Protein AF-A0A9P8D1N0-F1 (afdb_monomer)

InterPro domains:
  IPR008409 Pre-mRNA-splicing factor SPF27 [PF05700] (11-203)
  IPR008409 Pre-mRNA-splicing factor SPF27 [PTHR13296] (22-204)

Structure (mmCIF, N/CA/C/O backbone):
data_AF-A0A9P8D1N0-F1
#
_entry.id   AF-A0A9P8D1N0-F1
#
loop_
_atom_site.group_PDB
_atom_site.id
_atom_site.type_symbol
_atom_site.label_atom_id
_atom_site.label_alt_id
_atom_site.label_comp_id
_atom_site.label_asym_id
_atom_site.label_entity_id
_atom_site.label_seq_id
_atom_site.pdbx_PDB_ins_code
_atom_site.Cartn_x
_atom_site.Cartn_y
_atom_site.Cartn_z
_atom_site.occupancy
_atom_site.B_iso_or_equiv
_atom_site.auth_seq_id
_atom_site.auth_comp_id
_atom_site.auth_asym_id
_atom_site.auth_atom_id
_atom_site.pdbx_PDB_model_num
ATOM 1 N N . MET A 1 1 ? 2.909 -18.808 35.682 1.00 57.09 1 MET A N 1
ATOM 2 C CA . MET A 1 1 ? 2.152 -18.418 34.469 1.00 57.09 1 MET A CA 1
ATOM 3 C C . MET A 1 1 ? 3.067 -18.558 33.258 1.00 57.09 1 MET A C 1
ATOM 5 O O . MET A 1 1 ? 4.149 -17.981 33.276 1.00 57.09 1 MET A O 1
ATOM 9 N N . LYS A 1 2 ? 2.704 -19.363 32.247 1.00 70.94 2 LYS A N 1
ATOM 10 C CA . LYS A 1 2 ? 3.459 -19.424 30.980 1.00 70.94 2 LYS A CA 1
ATOM 11 C C . LYS A 1 2 ? 3.387 -18.041 30.327 1.00 70.94 2 LYS A C 1
ATOM 13 O O . LYS A 1 2 ? 2.287 -17.549 30.090 1.00 70.94 2 LYS A O 1
ATOM 18 N N . ARG A 1 3 ? 4.537 -17.402 30.087 1.00 75.50 3 ARG A N 1
ATOM 19 C CA . ARG A 1 3 ? 4.591 -16.158 29.305 1.00 75.50 3 ARG A CA 1
ATOM 20 C C . ARG A 1 3 ? 4.032 -16.457 27.917 1.00 75.50 3 ARG A C 1
ATOM 22 O O . ARG A 1 3 ? 4.344 -17.512 27.363 1.00 75.50 3 ARG A O 1
ATOM 29 N N . MET A 1 4 ? 3.193 -15.567 27.390 1.00 77.94 4 MET A N 1
ATOM 30 C CA . MET A 1 4 ? 2.676 -15.731 26.035 1.00 77.94 4 MET A CA 1
ATOM 31 C C . MET A 1 4 ? 3.845 -15.850 25.048 1.00 77.94 4 MET A C 1
ATOM 33 O O . MET A 1 4 ? 4.867 -15.178 25.237 1.00 77.94 4 MET A O 1
ATOM 37 N N . PRO A 1 5 ? 3.735 -16.728 24.036 1.00 78.50 5 PRO A N 1
ATOM 38 C CA . PRO A 1 5 ? 4.748 -16.826 22.999 1.00 78.50 5 PRO A CA 1
ATOM 39 C C . PRO A 1 5 ? 4.922 -15.456 22.338 1.00 78.50 5 PRO A C 1
ATOM 41 O O . PRO A 1 5 ? 3.950 -14.720 22.156 1.00 78.50 5 PRO A O 1
ATOM 44 N N . LYS A 1 6 ? 6.171 -15.100 22.018 1.00 78.62 6 LYS A N 1
ATOM 45 C CA . LYS A 1 6 ? 6.460 -13.849 21.310 1.00 78.62 6 LYS A CA 1
ATOM 46 C C . LYS A 1 6 ? 5.644 -13.799 20.006 1.00 78.62 6 LYS A C 1
ATOM 48 O O . LYS A 1 6 ? 5.494 -14.845 19.366 1.00 78.62 6 LYS A O 1
ATOM 53 N N . PRO A 1 7 ? 5.119 -12.622 19.622 1.00 77.00 7 PRO A N 1
ATOM 54 C CA . PRO A 1 7 ? 4.438 -12.464 18.344 1.00 77.00 7 PRO A CA 1
ATOM 55 C C . PRO A 1 7 ? 5.379 -12.895 17.213 1.00 77.00 7 PRO A C 1
ATOM 57 O O . PRO A 1 7 ? 6.569 -12.586 17.254 1.00 77.00 7 PRO A O 1
ATOM 60 N N . ARG A 1 8 ? 4.858 -13.663 16.247 1.00 75.50 8 ARG A N 1
ATOM 61 C CA . ARG A 1 8 ? 5.621 -14.061 15.055 1.00 75.50 8 ARG A CA 1
ATOM 62 C C . ARG A 1 8 ? 6.036 -12.811 14.291 1.00 75.50 8 ARG A C 1
ATOM 64 O O . ARG A 1 8 ? 5.202 -11.931 14.078 1.00 75.50 8 ARG A O 1
ATOM 71 N N . ASP A 1 9 ? 7.288 -12.774 13.852 1.00 78.12 9 ASP A N 1
ATOM 72 C CA . ASP A 1 9 ? 7.761 -11.713 12.975 1.00 78.12 9 ASP A CA 1
ATOM 73 C C . ASP A 1 9 ? 6.951 -11.728 11.665 1.00 78.12 9 ASP A C 1
ATOM 75 O O . ASP A 1 9 ? 6.750 -12.792 11.067 1.00 78.12 9 ASP A O 1
ATOM 79 N N . PRO A 1 1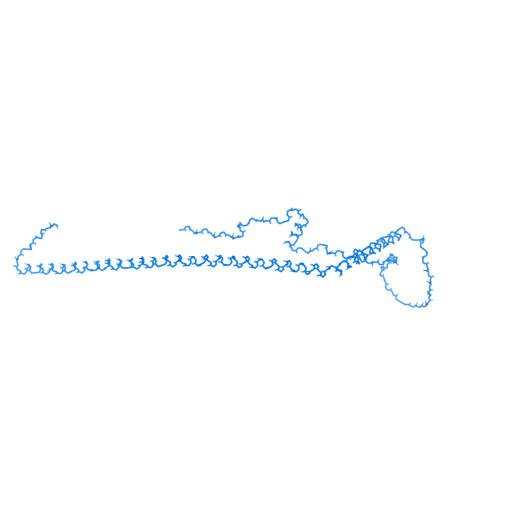0 ? 6.460 -10.568 11.194 1.00 74.19 10 PRO A N 1
ATOM 80 C CA . PRO A 1 10 ? 5.622 -10.490 9.998 1.00 74.19 10 PRO A CA 1
ATOM 81 C C . PRO A 1 10 ? 6.377 -10.893 8.724 1.00 74.19 10 PRO A C 1
ATOM 83 O O . PRO A 1 10 ? 5.752 -11.265 7.736 1.00 74.19 10 PRO A O 1
ATOM 86 N N . SER A 1 11 ? 7.713 -10.868 8.751 1.00 72.19 11 SER A N 1
ATOM 87 C CA . SER A 1 11 ? 8.578 -11.338 7.666 1.00 72.19 11 SER A CA 1
ATOM 88 C C . SER A 1 11 ? 8.532 -12.854 7.478 1.00 72.19 11 SER A C 1
ATOM 90 O O . SER A 1 11 ? 8.783 -13.331 6.383 1.00 72.19 11 SER A O 1
ATOM 92 N N . THR A 1 12 ? 8.166 -13.621 8.510 1.00 73.19 12 THR A N 1
ATOM 93 C CA . THR A 1 12 ? 8.077 -15.090 8.430 1.00 73.19 12 THR A CA 1
ATOM 94 C C . THR A 1 12 ? 6.761 -15.564 7.800 1.00 73.19 12 THR A C 1
ATOM 96 O O . THR A 1 12 ? 6.564 -16.759 7.596 1.00 73.19 12 THR A O 1
ATOM 99 N N . LEU A 1 13 ? 5.822 -14.646 7.540 1.00 74.31 13 LEU A N 1
ATOM 100 C CA . LEU A 1 13 ? 4.534 -14.956 6.911 1.00 74.31 13 LEU A CA 1
ATOM 101 C C . LEU A 1 13 ? 4.645 -15.090 5.392 1.00 74.31 13 LEU A C 1
ATOM 103 O O . LEU A 1 13 ? 3.787 -15.720 4.775 1.00 74.31 13 LEU A O 1
ATOM 107 N N . PHE A 1 14 ? 5.691 -14.515 4.802 1.00 75.69 14 PHE A N 1
ATOM 108 C CA . PHE A 1 14 ? 5.942 -14.590 3.374 1.00 75.69 14 PHE A CA 1
ATOM 109 C C . PHE A 1 14 ? 7.068 -15.597 3.132 1.00 75.69 14 PHE A C 1
ATOM 111 O O . PHE A 1 14 ? 8.121 -15.478 3.757 1.00 75.69 14 PHE A O 1
ATOM 118 N N . PRO A 1 15 ? 6.862 -16.613 2.279 1.00 77.06 15 PRO A N 1
ATOM 119 C CA . PRO A 1 15 ? 7.956 -17.480 1.870 1.00 77.06 15 PRO A C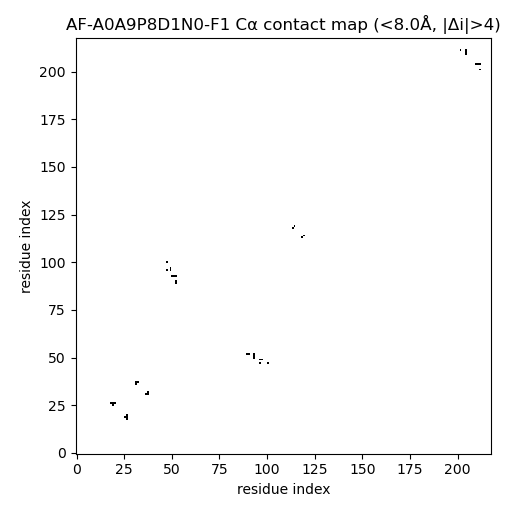A 1
ATOM 120 C C . PRO A 1 15 ? 9.010 -16.643 1.140 1.00 77.06 15 PRO A C 1
ATOM 122 O O . PRO A 1 15 ? 8.652 -15.741 0.381 1.00 77.06 15 PRO A O 1
ATOM 125 N N . ASP A 1 16 ? 10.292 -16.949 1.346 1.00 73.44 16 ASP A N 1
ATOM 126 C CA . ASP A 1 16 ? 11.370 -16.324 0.581 1.00 73.44 16 ASP A CA 1
ATOM 127 C C . ASP A 1 16 ? 11.156 -16.627 -0.907 1.00 73.44 16 ASP A C 1
ATOM 129 O O . ASP A 1 16 ? 11.256 -17.769 -1.363 1.00 73.44 16 ASP A O 1
ATOM 133 N N . ILE A 1 17 ? 10.790 -15.593 -1.665 1.00 77.56 17 ILE A N 1
ATOM 134 C CA . ILE A 1 17 ? 10.605 -15.702 -3.106 1.00 77.56 17 ILE A CA 1
ATOM 135 C C . ILE A 1 17 ? 11.990 -15.624 -3.737 1.00 77.56 17 ILE A C 1
ATOM 137 O O . ILE A 1 17 ? 12.635 -14.577 -3.754 1.00 77.56 17 ILE A O 1
ATOM 141 N N . GLU A 1 18 ? 12.435 -16.743 -4.289 1.00 77.56 18 GLU A N 1
ATOM 142 C CA . GLU A 1 18 ? 13.545 -16.786 -5.235 1.00 77.56 18 GLU A CA 1
ATOM 143 C C . GLU A 1 18 ? 13.150 -16.009 -6.501 1.00 77.56 18 GLU A C 1
ATOM 145 O O . GLU A 1 18 ? 12.431 -16.507 -7.371 1.00 77.56 18 GLU A O 1
ATOM 150 N N . LEU A 1 19 ? 13.578 -14.750 -6.569 1.00 81.25 19 LEU A N 1
ATOM 151 C CA . LEU A 1 19 ? 13.368 -13.874 -7.717 1.00 81.25 19 LEU A CA 1
ATOM 152 C C . LEU A 1 19 ? 14.175 -14.381 -8.930 1.00 81.25 19 LEU A C 1
ATOM 154 O O . LEU A 1 19 ? 15.301 -14.856 -8.788 1.00 81.25 19 LEU A O 1
ATOM 158 N N . PHE A 1 20 ? 13.604 -14.244 -10.132 1.00 83.31 20 PHE A N 1
ATOM 159 C CA . PHE A 1 20 ? 14.261 -14.512 -11.423 1.00 83.31 20 PHE A CA 1
ATOM 160 C C . PHE A 1 20 ? 14.737 -15.959 -11.662 1.00 83.31 20 PHE A C 1
ATOM 162 O O . PHE A 1 20 ? 15.772 -16.156 -12.288 1.00 83.31 20 PHE A O 1
ATOM 169 N N . LYS A 1 21 ? 13.975 -16.975 -11.218 1.00 79.94 21 LYS A N 1
ATOM 170 C CA . LYS A 1 21 ? 14.276 -18.410 -11.459 1.00 79.94 21 LYS A CA 1
ATOM 171 C C . LYS A 1 21 ? 14.631 -18.750 -12.904 1.00 79.94 21 LYS A C 1
ATOM 173 O O . LYS A 1 21 ? 15.496 -19.583 -13.136 1.00 79.94 21 LYS A O 1
ATOM 178 N N . ASP A 1 22 ? 13.974 -18.089 -13.847 1.00 86.81 22 ASP A N 1
ATOM 179 C CA . ASP A 1 22 ? 14.104 -18.394 -15.270 1.00 86.81 22 ASP A CA 1
ATOM 180 C C . ASP A 1 22 ? 15.365 -17.787 -15.909 1.00 86.81 22 ASP A C 1
ATOM 182 O O . ASP A 1 22 ? 15.684 -18.111 -17.050 1.00 86.81 22 ASP A O 1
ATOM 186 N N . ASN A 1 23 ? 16.077 -16.885 -15.217 1.00 88.69 23 ASN A N 1
ATOM 187 C CA . ASN A 1 23 ? 17.224 -16.177 -15.783 1.00 88.69 23 ASN A CA 1
ATOM 188 C C . ASN A 1 23 ? 18.434 -16.187 -14.841 1.00 88.69 23 ASN A C 1
ATOM 190 O O . ASN A 1 23 ? 18.572 -15.347 -13.948 1.00 88.69 23 ASN A O 1
ATOM 194 N N . GLU A 1 24 ? 19.349 -17.114 -15.118 1.00 88.25 24 GLU A N 1
ATOM 195 C CA . GLU A 1 24 ? 20.584 -17.324 -14.360 1.00 88.25 24 GLU A CA 1
ATOM 196 C C . GLU A 1 24 ? 21.479 -16.075 -14.313 1.00 88.25 24 GLU A C 1
ATOM 198 O O . GLU A 1 24 ? 22.089 -15.792 -13.283 1.00 88.25 24 GLU A O 1
ATOM 203 N N . LEU A 1 25 ? 21.523 -15.274 -15.386 1.00 87.12 25 LEU A N 1
ATOM 204 C CA . LEU A 1 25 ? 22.348 -14.060 -15.436 1.00 87.12 25 LEU A CA 1
ATOM 205 C C . LEU A 1 25 ? 21.836 -12.997 -14.460 1.00 87.12 25 LEU A C 1
ATOM 207 O O . LEU A 1 25 ? 22.615 -12.375 -13.739 1.00 87.12 25 LEU A O 1
ATOM 211 N N . ILE A 1 26 ? 20.515 -12.812 -14.394 1.00 87.69 26 ILE A N 1
ATOM 212 C CA . ILE A 1 26 ? 19.901 -11.839 -13.481 1.00 87.69 26 ILE A CA 1
ATOM 213 C C . ILE A 1 26 ? 20.051 -12.301 -12.030 1.00 87.69 26 ILE A C 1
ATOM 215 O O . ILE A 1 26 ? 20.267 -11.471 -11.150 1.00 87.69 26 ILE A O 1
ATOM 219 N N . GLN A 1 27 ? 19.992 -13.608 -11.764 1.00 88.69 27 GLN A N 1
ATOM 220 C CA . GLN A 1 27 ? 20.267 -14.145 -10.430 1.00 88.69 27 GLN A CA 1
ATOM 221 C C . GLN A 1 27 ? 21.709 -13.897 -9.995 1.00 88.69 27 GLN A C 1
ATOM 223 O O . GLN A 1 27 ? 21.938 -13.449 -8.873 1.00 88.69 27 GLN A O 1
ATOM 228 N N . GLN A 1 28 ? 22.677 -14.127 -10.881 1.00 87.62 28 GLN A N 1
ATOM 229 C CA . GLN A 1 28 ? 24.088 -13.856 -10.604 1.00 87.62 28 GLN A CA 1
ATOM 230 C C . GLN A 1 28 ? 24.334 -12.367 -10.337 1.00 87.62 28 GLN A C 1
ATOM 232 O O . GLN A 1 28 ? 25.034 -12.018 -9.385 1.00 87.62 28 GLN A O 1
ATOM 237 N N . GLU A 1 29 ? 23.699 -11.482 -11.106 1.00 85.81 29 GLU A N 1
ATOM 238 C CA . GLU A 1 29 ? 23.747 -10.036 -10.885 1.00 85.81 29 GLU A CA 1
ATOM 239 C C . GLU A 1 29 ? 23.072 -9.625 -9.572 1.00 85.81 29 GLU A C 1
ATOM 241 O O . GLU A 1 29 ? 23.626 -8.837 -8.804 1.00 85.81 29 GLU A O 1
ATOM 246 N N . LEU A 1 30 ? 21.914 -10.205 -9.253 1.00 87.19 30 LEU A N 1
ATOM 247 C CA . LEU A 1 30 ? 21.223 -9.978 -7.987 1.00 87.19 30 LEU A CA 1
ATOM 248 C C . LEU A 1 30 ? 22.083 -10.439 -6.807 1.00 87.19 30 LEU A C 1
ATOM 250 O O . LEU A 1 30 ? 22.186 -9.738 -5.803 1.00 87.19 30 LEU A O 1
ATOM 254 N N . GLU A 1 31 ? 22.752 -11.583 -6.925 1.00 87.94 31 GLU A N 1
ATOM 255 C CA . GLU A 1 31 ? 23.701 -12.061 -5.929 1.00 87.94 31 GLU A CA 1
ATOM 256 C C . GLU A 1 31 ? 24.937 -11.168 -5.809 1.00 87.94 31 GLU A C 1
ATOM 258 O O . GLU A 1 31 ? 25.404 -10.926 -4.692 1.00 87.94 31 GLU A O 1
ATOM 263 N N . ARG A 1 32 ? 25.476 -10.677 -6.930 1.00 88.88 32 ARG A N 1
ATOM 264 C CA . ARG A 1 32 ? 26.605 -9.737 -6.971 1.00 88.88 32 ARG A CA 1
ATOM 265 C C . ARG A 1 32 ? 26.247 -8.442 -6.248 1.00 88.88 32 ARG A C 1
ATOM 267 O O . ARG A 1 32 ? 27.008 -8.002 -5.383 1.00 88.88 32 ARG A O 1
ATOM 274 N N . VAL A 1 33 ? 25.074 -7.882 -6.548 1.00 88.31 33 VAL A N 1
ATOM 275 C CA . VAL A 1 33 ? 24.522 -6.681 -5.904 1.00 88.31 33 VAL A CA 1
ATOM 276 C C . VAL A 1 33 ? 24.245 -6.939 -4.424 1.00 88.31 33 VAL A C 1
ATOM 278 O O . VAL A 1 33 ? 24.645 -6.133 -3.588 1.00 88.31 33 VAL A O 1
ATOM 281 N N . ARG A 1 34 ? 23.661 -8.093 -4.069 1.00 86.88 34 ARG A N 1
ATOM 282 C CA . ARG A 1 34 ? 23.444 -8.507 -2.669 1.00 86.88 34 ARG A CA 1
ATOM 283 C C . ARG A 1 34 ? 24.757 -8.600 -1.888 1.00 86.88 34 ARG A C 1
ATOM 285 O O . ARG A 1 34 ? 24.786 -8.287 -0.703 1.00 86.88 34 ARG A O 1
ATOM 292 N N . LYS A 1 35 ? 25.842 -9.026 -2.543 1.00 89.44 35 LYS A N 1
ATOM 293 C CA . LYS A 1 35 ? 27.206 -9.091 -1.988 1.00 89.44 35 LYS A CA 1
ATOM 294 C C . LYS A 1 35 ? 27.949 -7.744 -2.057 1.00 89.44 35 LYS A C 1
ATOM 296 O O . LYS A 1 35 ? 29.086 -7.673 -1.601 1.00 89.44 35 LYS A O 1
ATOM 301 N N . GLY A 1 36 ? 27.343 -6.695 -2.622 1.00 86.19 36 GLY A N 1
ATOM 302 C CA . GLY A 1 36 ? 27.920 -5.351 -2.718 1.00 86.19 36 GLY A CA 1
ATOM 303 C C . GLY A 1 36 ? 29.140 -5.235 -3.639 1.00 86.19 36 GLY A C 1
ATOM 304 O O . GLY A 1 36 ? 29.903 -4.280 -3.514 1.00 86.19 36 GLY A O 1
ATOM 305 N N . LYS A 1 37 ? 29.364 -6.194 -4.546 1.00 84.94 37 LYS A N 1
ATOM 306 C CA . LYS A 1 37 ? 30.504 -6.140 -5.472 1.00 84.94 37 LYS A CA 1
ATOM 307 C C . LYS A 1 37 ? 30.221 -5.137 -6.601 1.00 84.94 37 LYS A C 1
ATOM 309 O O . LYS A 1 37 ? 29.109 -5.164 -7.129 1.00 84.94 37 LYS A O 1
ATOM 314 N N . PRO A 1 38 ? 31.179 -4.290 -7.020 1.00 81.94 38 PRO A N 1
ATOM 315 C CA . PRO A 1 38 ? 31.031 -3.469 -8.227 1.00 81.94 38 PRO A CA 1
ATOM 316 C C . PRO A 1 38 ? 30.894 -4.351 -9.483 1.00 81.94 38 PRO A C 1
ATOM 318 O O . PRO A 1 38 ? 31.206 -5.541 -9.437 1.00 81.94 38 PRO A O 1
ATOM 321 N N . MET A 1 39 ? 30.379 -3.802 -10.590 1.00 77.69 39 MET A N 1
ATOM 322 C CA . MET A 1 39 ? 30.320 -4.538 -11.865 1.00 77.69 39 MET A CA 1
ATOM 323 C C . MET A 1 39 ? 31.745 -4.846 -12.340 1.00 77.69 39 MET A C 1
ATOM 325 O O . MET A 1 39 ? 32.571 -3.938 -12.390 1.00 77.69 39 MET A O 1
ATOM 329 N N . GLU A 1 40 ? 32.036 -6.107 -12.668 1.00 69.69 40 GLU A N 1
ATOM 330 C CA . GLU A 1 40 ? 33.383 -6.542 -13.087 1.00 69.69 40 GLU A CA 1
ATOM 331 C C . GLU A 1 40 ? 33.763 -5.991 -14.468 1.00 69.69 40 GLU A C 1
ATOM 333 O O . GLU A 1 40 ? 34.925 -5.681 -14.727 1.00 69.69 40 GLU A O 1
ATOM 338 N N . HIS A 1 41 ? 32.764 -5.786 -15.326 1.00 71.00 41 HIS A N 1
ATOM 339 C CA . HIS A 1 41 ? 32.914 -5.137 -16.618 1.00 71.00 41 HIS A CA 1
ATOM 340 C C . HIS A 1 41 ? 31.969 -3.938 -16.657 1.00 71.00 41 HIS A C 1
ATOM 342 O O . HIS A 1 41 ? 30.748 -4.092 -16.722 1.00 71.00 41 HIS A O 1
ATOM 348 N N . ALA A 1 42 ? 32.520 -2.725 -16.586 1.00 67.88 42 ALA A N 1
ATOM 349 C CA . ALA A 1 42 ? 31.775 -1.555 -17.033 1.00 67.88 42 ALA A CA 1
ATOM 350 C C . ALA A 1 42 ? 31.375 -1.765 -18.504 1.00 67.88 42 ALA A C 1
ATOM 352 O O . ALA A 1 42 ? 32.054 -2.500 -19.223 1.00 67.88 42 ALA A O 1
ATOM 353 N N . LEU A 1 43 ? 30.275 -1.145 -18.941 1.00 68.12 43 LEU A N 1
ATOM 354 C CA . LEU A 1 43 ? 29.864 -1.175 -20.346 1.00 68.12 43 LEU A CA 1
ATOM 355 C C . LEU A 1 43 ? 31.072 -0.832 -21.223 1.00 68.12 43 LEU A C 1
ATOM 357 O O . LEU A 1 43 ? 31.650 0.248 -21.095 1.00 68.12 43 LEU A O 1
ATOM 361 N N . ASP A 1 44 ? 31.473 -1.787 -22.057 1.00 64.88 44 ASP A N 1
ATOM 362 C CA . ASP A 1 44 ? 32.650 -1.664 -22.899 1.00 64.88 44 ASP A CA 1
ATOM 363 C C . ASP A 1 44 ? 32.365 -0.671 -24.031 1.00 64.88 44 ASP A C 1
ATOM 365 O O . ASP A 1 44 ? 31.800 -1.009 -25.072 1.00 64.88 44 ASP A O 1
ATOM 369 N N . MET A 1 45 ? 32.733 0.586 -23.793 1.00 65.94 45 MET A N 1
ATOM 370 C CA . MET A 1 45 ? 32.651 1.658 -24.783 1.00 65.94 45 MET A CA 1
ATOM 371 C C . MET A 1 45 ? 33.849 1.648 -25.745 1.00 65.94 45 MET A C 1
ATOM 373 O O . MET A 1 45 ? 33.853 2.416 -26.707 1.00 65.94 45 MET A O 1
ATOM 377 N N . THR A 1 46 ? 34.849 0.787 -25.510 1.00 65.19 46 THR A N 1
ATOM 378 C CA . THR A 1 46 ? 36.087 0.740 -26.304 1.00 65.19 46 THR A CA 1
ATOM 379 C C . THR A 1 46 ? 35.892 0.024 -27.635 1.00 65.19 46 THR A C 1
ATOM 381 O O . THR A 1 46 ? 36.556 0.362 -28.610 1.00 65.19 46 THR A O 1
ATOM 384 N N . ARG A 1 47 ? 34.885 -0.859 -27.733 1.00 62.69 47 ARG A N 1
ATOM 385 C CA . ARG A 1 47 ? 34.491 -1.530 -28.986 1.00 62.69 47 ARG A CA 1
ATOM 386 C C . ARG A 1 47 ? 34.165 -0.563 -30.132 1.00 62.69 47 ARG A C 1
ATOM 388 O O . ARG A 1 47 ? 34.276 -0.950 -31.285 1.00 62.69 47 ARG A O 1
ATOM 395 N N . TYR A 1 48 ? 33.762 0.669 -29.817 1.00 61.81 48 TYR A N 1
ATOM 396 C CA . TYR A 1 48 ? 33.394 1.696 -30.799 1.00 61.81 48 TYR A CA 1
ATOM 397 C C . TYR A 1 48 ? 34.360 2.889 -30.817 1.00 61.81 48 TYR A C 1
ATOM 399 O O . TYR A 1 48 ? 34.041 3.932 -31.396 1.00 61.81 48 TYR A O 1
ATOM 407 N N . GLN A 1 49 ? 35.510 2.795 -30.142 1.00 66.38 49 GLN A N 1
ATOM 408 C CA . GLN A 1 49 ? 36.550 3.815 -30.221 1.00 66.38 49 GLN A CA 1
ATOM 409 C C . GLN A 1 49 ? 37.466 3.529 -31.414 1.00 66.38 49 GLN A C 1
ATOM 411 O O . GLN A 1 49 ? 37.974 2.425 -31.596 1.00 66.38 49 GLN A O 1
ATOM 416 N N . LEU A 1 50 ? 37.656 4.550 -32.252 1.00 64.31 50 LEU A N 1
ATOM 417 C CA . LEU A 1 50 ? 38.625 4.521 -33.342 1.00 64.31 50 LEU A CA 1
A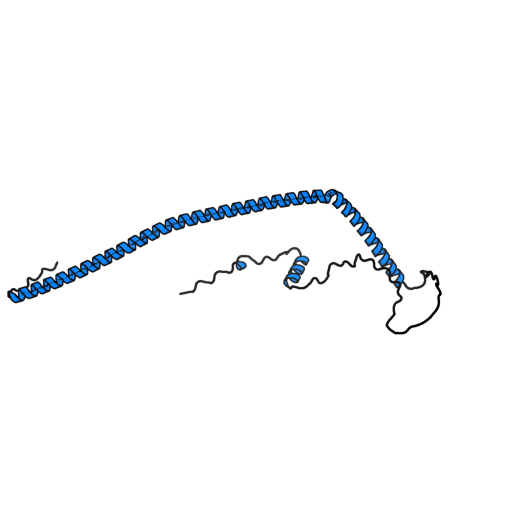TOM 418 C C . LEU A 1 50 ? 40.021 4.721 -32.739 1.00 64.31 50 LEU A C 1
ATOM 420 O O . LEU A 1 50 ? 40.437 5.856 -32.502 1.00 64.31 50 LEU A O 1
ATOM 424 N N . GLU A 1 51 ? 40.746 3.636 -32.482 1.00 63.75 51 GLU A N 1
ATOM 425 C CA . GLU A 1 51 ? 42.196 3.732 -32.331 1.00 63.75 51 GLU A CA 1
ATOM 426 C C . GLU A 1 51 ? 42.813 3.829 -33.735 1.00 63.75 51 GLU A C 1
ATOM 428 O O . GLU A 1 51 ? 42.568 2.954 -34.572 1.00 63.75 51 GLU A O 1
ATOM 433 N N . PRO A 1 52 ? 43.566 4.898 -34.054 1.00 62.91 52 PRO A N 1
ATOM 434 C CA . PRO A 1 52 ? 44.292 4.950 -35.314 1.00 62.91 52 PRO A CA 1
ATOM 435 C C . PRO A 1 52 ? 45.318 3.805 -35.347 1.00 62.91 52 PRO A C 1
ATOM 437 O O . PRO A 1 52 ? 45.862 3.452 -34.297 1.00 62.91 52 PRO A O 1
ATOM 440 N N . PRO A 1 53 ? 45.620 3.223 -36.523 1.00 56.84 53 PRO A N 1
ATOM 441 C CA . PRO A 1 53 ? 46.670 2.221 -36.636 1.00 56.84 53 PRO A CA 1
ATOM 442 C C . PRO A 1 53 ? 47.982 2.851 -36.164 1.00 56.84 53 PRO A C 1
ATOM 444 O O . PRO A 1 53 ? 48.537 3.726 -36.828 1.00 56.84 53 PRO A O 1
ATOM 447 N N . THR A 1 54 ? 48.454 2.456 -34.979 1.00 54.69 54 THR A N 1
ATOM 448 C CA . THR A 1 54 ? 49.733 2.927 -34.453 1.00 54.69 54 THR A CA 1
ATOM 449 C C . THR A 1 54 ? 50.825 2.380 -35.368 1.00 54.69 54 THR A C 1
ATOM 451 O O . THR A 1 54 ? 51.140 1.193 -35.370 1.00 54.69 54 THR A O 1
ATOM 454 N N . SER A 1 55 ? 51.388 3.244 -36.205 1.00 51.28 55 SER A N 1
ATOM 455 C CA . SER A 1 55 ? 52.650 3.002 -36.895 1.00 51.28 55 SER A CA 1
ATOM 456 C C . SER A 1 55 ? 53.788 3.431 -35.970 1.00 51.28 55 SER A C 1
ATOM 458 O O . SER A 1 55 ? 54.523 4.368 -36.277 1.00 51.28 55 SER A O 1
ATOM 460 N N . GLN A 1 56 ? 53.890 2.826 -34.786 1.00 40.34 56 GLN A N 1
ATOM 461 C CA . GLN A 1 56 ? 55.096 2.957 -33.975 1.00 40.34 56 GLN A CA 1
ATOM 462 C C . GLN A 1 56 ? 55.819 1.614 -33.951 1.00 40.34 56 GLN A C 1
ATOM 464 O O . GLN A 1 56 ? 55.215 0.618 -33.544 1.00 40.34 56 GLN A O 1
ATOM 469 N N . PRO A 1 57 ? 57.089 1.568 -34.394 1.00 39.84 57 PRO A N 1
ATOM 470 C CA . PRO A 1 57 ? 57.898 0.377 -34.244 1.00 39.84 57 PRO A CA 1
ATOM 471 C C . PRO A 1 57 ? 58.078 0.117 -32.750 1.00 39.84 57 PRO A C 1
ATOM 473 O O . PRO A 1 57 ? 58.360 1.022 -31.961 1.00 39.84 57 PRO A O 1
ATOM 476 N N . SER A 1 58 ? 57.873 -1.133 -32.361 1.00 37.44 58 SER A N 1
ATOM 477 C CA . SER A 1 58 ? 58.114 -1.626 -31.015 1.00 37.44 58 SER A CA 1
ATOM 478 C C . SER A 1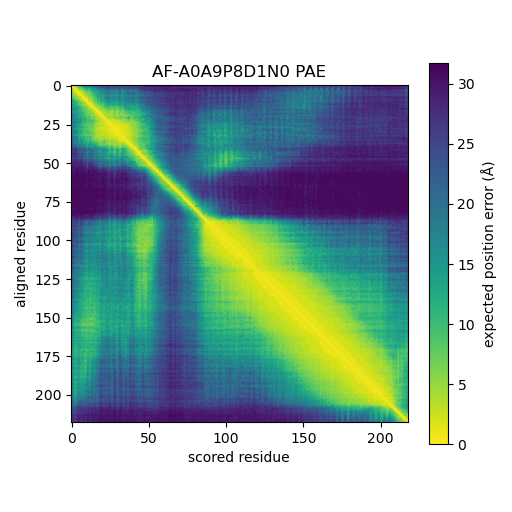 58 ? 59.494 -1.194 -30.504 1.00 37.44 58 SER A C 1
ATOM 480 O O . SER A 1 58 ? 60.514 -1.576 -31.069 1.00 37.44 58 SER A O 1
ATOM 482 N N . GLY A 1 59 ? 59.511 -0.457 -29.391 1.00 39.44 59 GLY A N 1
ATOM 483 C CA . GLY A 1 59 ? 60.689 -0.295 -28.537 1.00 39.44 59 GLY A CA 1
ATOM 484 C C . GLY A 1 59 ? 61.251 1.122 -28.450 1.00 39.44 59 GLY A C 1
ATOM 485 O O . GLY A 1 59 ? 62.239 1.443 -29.097 1.00 39.44 59 GLY A O 1
ATOM 486 N N . ALA A 1 60 ? 60.708 1.934 -27.542 1.00 30.69 60 ALA A N 1
ATOM 487 C CA . ALA A 1 60 ? 61.428 3.075 -26.977 1.00 30.69 60 ALA A CA 1
ATOM 488 C C . ALA A 1 60 ? 61.280 3.074 -25.448 1.00 30.69 60 ALA A C 1
ATOM 490 O O . ALA A 1 60 ? 60.580 3.885 -24.846 1.00 30.69 60 ALA A O 1
ATOM 491 N N . THR A 1 61 ? 61.938 2.109 -24.808 1.00 31.73 61 THR A N 1
ATOM 492 C CA . THR A 1 61 ? 62.370 2.229 -23.413 1.00 31.73 61 THR A CA 1
ATOM 493 C C . THR A 1 61 ? 63.418 3.337 -23.305 1.00 31.73 61 THR A C 1
ATOM 495 O O . THR A 1 61 ? 64.475 3.240 -23.913 1.00 31.73 61 THR A O 1
ATOM 498 N N . THR A 1 62 ? 63.094 4.366 -22.520 1.00 35.78 62 THR A N 1
ATOM 499 C CA . THR A 1 62 ? 63.984 5.154 -21.644 1.00 35.78 62 THR A CA 1
ATOM 500 C C . THR A 1 62 ? 65.440 5.389 -22.089 1.00 35.78 62 THR A C 1
ATOM 502 O O . THR A 1 62 ? 66.268 4.500 -21.921 1.00 35.78 62 THR A O 1
ATOM 505 N N . SER A 1 63 ? 65.794 6.632 -22.437 1.00 32.09 63 SER A N 1
ATOM 506 C CA . S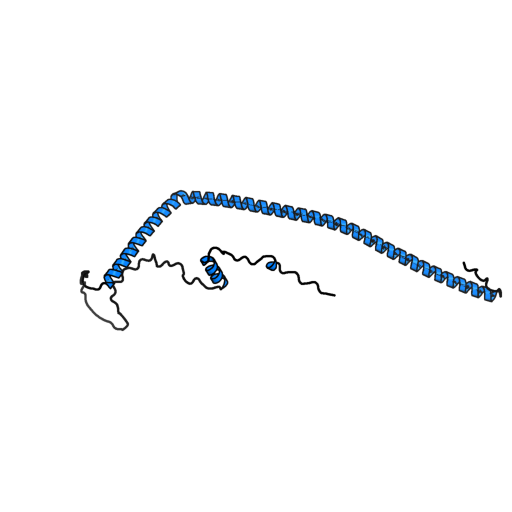ER A 1 63 ? 66.902 7.380 -21.801 1.00 32.09 63 SER A CA 1
ATOM 507 C C . SER A 1 63 ? 67.109 8.761 -22.439 1.00 32.09 63 SER A C 1
ATOM 509 O O . SER A 1 63 ? 67.008 8.921 -23.650 1.00 32.09 63 SER A O 1
ATOM 511 N N . SER A 1 64 ? 67.413 9.726 -21.572 1.00 37.75 64 SER A N 1
ATOM 512 C CA . SER A 1 64 ? 67.980 11.065 -21.794 1.00 37.75 64 SER A CA 1
ATOM 513 C C . SER A 1 64 ? 68.970 11.197 -22.959 1.00 37.75 64 SER A C 1
ATOM 515 O O . SER A 1 64 ? 69.904 10.405 -23.037 1.00 37.75 64 SER A O 1
ATOM 517 N N . ASP A 1 65 ? 68.829 12.222 -23.801 1.00 28.22 65 ASP A N 1
ATOM 518 C CA . ASP A 1 65 ? 69.580 13.499 -23.773 1.00 28.22 65 ASP A CA 1
ATOM 519 C C . ASP A 1 65 ? 69.357 14.253 -25.105 1.00 28.22 65 ASP A C 1
ATOM 521 O O . ASP A 1 65 ? 69.201 13.640 -26.158 1.00 28.22 65 ASP A O 1
ATOM 525 N N . ALA A 1 66 ? 69.319 15.586 -25.064 1.00 31.20 66 ALA A N 1
ATOM 526 C CA . ALA A 1 66 ? 69.343 16.474 -26.243 1.00 31.20 66 ALA A CA 1
ATOM 527 C C . ALA A 1 66 ? 70.796 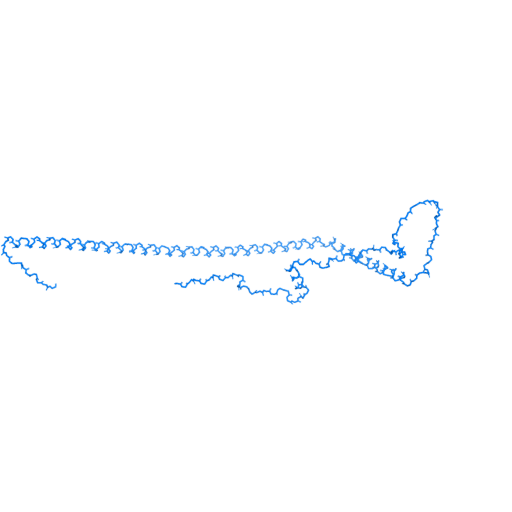16.990 -26.467 1.00 31.20 66 ALA A C 1
ATOM 529 O O . ALA A 1 66 ? 71.612 16.740 -25.578 1.00 31.20 66 ALA A O 1
ATOM 530 N N . PRO A 1 67 ? 71.166 17.771 -27.519 1.00 53.31 67 PRO A N 1
ATOM 531 C CA . PRO A 1 67 ? 70.352 18.407 -28.570 1.00 53.31 67 PRO A CA 1
ATOM 532 C C . PRO A 1 67 ? 71.005 18.452 -29.994 1.00 53.31 67 PRO A C 1
ATOM 534 O O . PRO A 1 67 ? 72.026 17.826 -30.257 1.00 53.31 67 PRO A O 1
ATOM 537 N N . ASP A 1 68 ? 70.395 19.283 -30.854 1.00 27.89 68 ASP A N 1
ATOM 538 C CA . ASP A 1 68 ? 70.897 19.985 -32.057 1.00 27.89 68 ASP A CA 1
ATOM 539 C C . ASP A 1 68 ? 70.657 19.412 -33.473 1.00 27.89 68 ASP A C 1
ATOM 541 O O . ASP A 1 68 ? 71.251 18.432 -33.904 1.00 27.89 68 ASP A O 1
ATOM 545 N N . GLY A 1 69 ? 69.896 20.197 -34.257 1.00 29.70 69 GLY A N 1
ATOM 546 C CA . GLY A 1 69 ? 70.370 20.693 -35.555 1.00 29.70 69 GLY A CA 1
ATOM 547 C C . GLY A 1 69 ? 69.849 20.050 -36.850 1.00 29.70 69 GLY A C 1
ATOM 548 O O . GLY A 1 69 ? 70.261 18.965 -37.227 1.00 29.70 69 GLY A O 1
ATOM 549 N N . ALA A 1 70 ? 69.134 20.879 -37.621 1.00 27.78 70 ALA A N 1
ATOM 550 C CA . ALA A 1 70 ? 69.047 20.907 -39.089 1.00 27.78 70 ALA A CA 1
ATOM 551 C C . ALA A 1 70 ? 68.025 20.013 -39.827 1.00 27.78 70 ALA A C 1
ATOM 553 O O . ALA A 1 70 ? 67.903 18.806 -39.654 1.00 27.78 70 ALA A O 1
ATOM 554 N N . SER A 1 71 ? 67.314 20.704 -40.717 1.00 35.31 71 SER A N 1
ATOM 555 C CA . SER A 1 71 ? 66.261 20.283 -41.631 1.00 35.31 71 SER A CA 1
ATOM 556 C C . SER A 1 71 ? 66.627 19.107 -42.539 1.00 35.31 71 SER A C 1
ATOM 558 O O . SER A 1 71 ? 67.638 19.154 -43.234 1.00 35.31 71 SER A O 1
ATOM 560 N N . ALA A 1 72 ? 65.713 18.144 -42.657 1.00 32.94 72 ALA A N 1
ATOM 561 C CA . ALA A 1 72 ? 65.515 17.350 -43.868 1.00 32.94 72 ALA A CA 1
ATOM 562 C C . ALA A 1 72 ? 64.110 16.734 -43.832 1.00 32.94 72 ALA A C 1
ATOM 564 O O . ALA A 1 72 ? 63.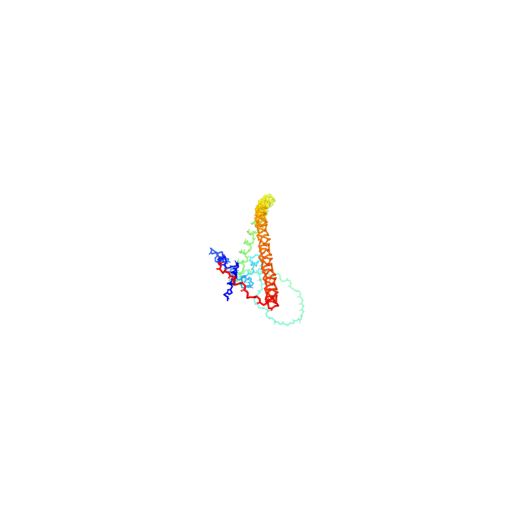888 15.646 -43.302 1.00 32.94 72 ALA A O 1
ATOM 565 N N . GLU A 1 73 ? 63.150 17.464 -44.392 1.00 43.59 73 GLU A N 1
ATOM 566 C CA . GLU A 1 73 ? 61.806 16.989 -44.703 1.00 43.59 73 GLU A CA 1
ATOM 567 C C . GLU A 1 73 ? 61.927 15.918 -45.802 1.00 43.59 73 GLU A C 1
ATOM 569 O O . GLU A 1 73 ? 61.849 16.193 -46.998 1.00 43.59 73 GLU A O 1
ATOM 574 N N . THR A 1 74 ? 62.226 14.683 -45.398 1.00 33.69 74 THR A N 1
ATOM 575 C CA . THR A 1 74 ? 62.246 13.546 -46.316 1.00 33.69 74 THR A CA 1
ATOM 576 C C . THR A 1 74 ? 60.834 12.994 -46.375 1.00 33.69 74 THR A C 1
ATOM 578 O O . THR A 1 74 ? 60.373 12.295 -45.475 1.00 33.69 74 THR A O 1
ATOM 581 N N . THR A 1 75 ? 60.149 13.334 -47.463 1.00 39.38 75 THR A N 1
ATOM 582 C CA . THR A 1 75 ? 58.996 12.587 -47.963 1.00 39.38 75 THR A CA 1
ATOM 583 C C . THR A 1 75 ? 59.461 11.155 -48.230 1.00 39.38 75 THR A C 1
ATOM 585 O O . THR A 1 75 ? 59.960 10.846 -49.307 1.00 39.38 75 THR A O 1
ATOM 588 N N . ILE A 1 76 ? 59.356 10.285 -47.228 1.00 37.53 76 ILE A N 1
ATOM 589 C CA . ILE A 1 76 ? 59.419 8.840 -47.415 1.00 37.53 76 ILE A CA 1
ATOM 590 C C . ILE A 1 76 ? 57.970 8.392 -47.388 1.00 37.53 76 ILE A C 1
ATOM 592 O O . ILE A 1 76 ? 57.372 8.248 -46.328 1.00 37.53 76 ILE A O 1
ATOM 596 N N . THR A 1 77 ? 57.386 8.216 -48.569 1.00 41.62 77 THR A N 1
ATOM 597 C CA . THR A 1 77 ? 56.276 7.284 -48.733 1.00 41.62 77 THR A CA 1
ATOM 598 C C . THR A 1 77 ? 56.788 5.918 -48.277 1.00 41.62 77 THR A C 1
ATOM 600 O O . THR A 1 77 ? 57.662 5.361 -48.949 1.00 41.62 77 THR A O 1
ATOM 603 N N . PRO A 1 78 ? 56.322 5.351 -47.149 1.00 43.81 78 PRO A N 1
ATOM 604 C CA . PRO A 1 78 ? 56.726 4.004 -46.808 1.00 43.81 78 PRO A CA 1
ATOM 605 C C . PRO A 1 78 ? 55.984 3.077 -47.773 1.00 43.81 78 PRO A C 1
ATOM 607 O O . PRO A 1 78 ? 54.762 2.937 -47.728 1.00 43.81 78 PRO A O 1
ATOM 610 N N . SER A 1 79 ? 56.733 2.514 -48.722 1.00 44.69 79 SER A N 1
ATOM 611 C CA . SER A 1 79 ? 56.263 1.455 -49.610 1.00 44.69 79 SER A CA 1
ATOM 612 C C . SER A 1 79 ? 55.791 0.278 -48.759 1.00 44.69 79 SER A C 1
ATOM 614 O O . SER A 1 79 ? 56.560 -0.298 -47.992 1.00 44.69 79 SER A O 1
ATOM 616 N N . ALA A 1 80 ? 54.513 -0.063 -48.905 1.00 46.28 80 ALA A N 1
ATOM 617 C CA . ALA A 1 80 ? 53.760 -1.031 -48.112 1.00 46.28 80 ALA A CA 1
ATOM 618 C C . ALA A 1 80 ? 54.128 -2.507 -48.381 1.00 46.28 80 ALA A C 1
ATOM 620 O O . ALA A 1 80 ? 53.244 -3.362 -48.469 1.00 46.28 80 ALA A O 1
ATOM 621 N N . SER A 1 81 ? 55.409 -2.826 -48.563 1.00 47.34 81 SER A N 1
ATOM 622 C CA . SER A 1 81 ? 55.821 -4.153 -49.031 1.00 47.34 81 SER A CA 1
ATOM 623 C C . SER A 1 81 ? 56.845 -4.889 -48.170 1.00 47.34 81 SER A C 1
ATOM 625 O O . SER A 1 81 ? 57.085 -6.052 -48.475 1.00 47.34 81 SER A O 1
ATOM 627 N N . GLU A 1 82 ? 57.408 -4.309 -47.102 1.00 48.78 82 GLU A N 1
ATOM 628 C CA . GLU A 1 82 ? 58.579 -4.941 -46.460 1.00 48.78 82 GLU A CA 1
ATOM 629 C C . GLU A 1 82 ? 58.614 -4.996 -44.921 1.00 48.78 82 GLU A C 1
ATOM 631 O O . GLU A 1 82 ? 59.682 -5.196 -44.359 1.00 48.78 82 GLU A O 1
ATOM 636 N N . GLU A 1 83 ? 57.466 -4.951 -44.224 1.00 48.41 83 GLU A N 1
ATOM 637 C CA . GLU A 1 83 ? 57.395 -5.351 -42.803 1.00 48.41 83 GLU A CA 1
ATOM 638 C C . GLU A 1 83 ? 56.167 -6.239 -42.492 1.00 48.41 83 GLU A C 1
ATOM 640 O O . GLU A 1 83 ? 55.025 -5.793 -42.536 1.00 48.41 83 GLU A O 1
ATOM 645 N N . LEU A 1 84 ? 56.461 -7.521 -42.229 1.00 48.41 84 LEU A N 1
ATOM 646 C CA . LEU A 1 84 ? 55.757 -8.593 -41.495 1.00 48.41 84 LEU A CA 1
ATOM 647 C C . LEU A 1 84 ? 54.205 -8.761 -41.551 1.00 48.41 84 LEU A C 1
ATOM 649 O O . LEU A 1 84 ? 53.439 -7.802 -41.477 1.00 48.41 84 LEU A O 1
ATOM 653 N N . PRO A 1 85 ? 53.694 -10.021 -41.538 1.00 59.44 85 PRO A N 1
ATOM 654 C CA . PRO A 1 85 ? 52.258 -10.346 -41.442 1.00 59.44 85 PRO A CA 1
ATOM 655 C C . PRO A 1 85 ? 51.503 -9.637 -40.306 1.00 59.44 85 PRO A C 1
ATOM 657 O O . PRO A 1 85 ? 50.294 -9.431 -40.409 1.00 59.44 85 PRO A O 1
ATOM 660 N N . GLU A 1 86 ? 52.213 -9.254 -39.243 1.00 58.47 86 GLU A N 1
ATOM 661 C CA . GLU A 1 86 ? 51.670 -8.545 -38.083 1.00 58.47 86 GLU A CA 1
ATOM 662 C C . GLU A 1 86 ? 51.153 -7.146 -38.438 1.00 58.47 86 GLU A C 1
ATOM 664 O O . GLU A 1 86 ? 50.061 -6.789 -38.001 1.00 58.47 86 GLU A O 1
ATOM 669 N N . GLY A 1 87 ? 51.846 -6.399 -39.306 1.00 72.12 87 GLY A N 1
ATOM 670 C CA . GLY A 1 87 ? 51.367 -5.102 -39.790 1.00 72.12 87 GLY A CA 1
ATOM 671 C C . GLY A 1 87 ? 50.107 -5.256 -40.641 1.00 72.12 87 GLY A C 1
ATOM 672 O O . GLY A 1 87 ? 49.103 -4.587 -40.423 1.00 72.12 87 GLY A O 1
ATOM 673 N N . ARG A 1 88 ? 50.090 -6.215 -41.575 1.00 78.31 88 ARG A N 1
ATOM 674 C CA . ARG A 1 88 ? 48.889 -6.487 -42.385 1.00 78.31 88 ARG A CA 1
ATOM 675 C C . ARG A 1 88 ? 47.686 -6.871 -41.513 1.00 78.31 88 ARG A C 1
ATOM 677 O O . ARG A 1 88 ? 46.576 -6.420 -41.782 1.00 78.31 88 ARG A O 1
ATOM 684 N N . ALA A 1 89 ? 47.895 -7.682 -40.476 1.00 80.38 89 ALA A N 1
ATOM 685 C CA . ALA A 1 89 ? 46.830 -8.113 -39.575 1.00 80.38 89 ALA A CA 1
ATOM 686 C C . ALA A 1 89 ? 46.250 -6.960 -38.737 1.00 80.38 89 ALA A C 1
ATOM 688 O O . ALA A 1 89 ? 45.043 -6.938 -38.500 1.00 80.38 89 ALA A O 1
ATOM 689 N N . THR A 1 90 ? 47.064 -5.993 -38.302 1.00 79.38 90 THR A N 1
ATOM 690 C CA . THR A 1 90 ? 46.568 -4.815 -37.569 1.00 79.38 90 THR A CA 1
ATOM 691 C C . THR A 1 90 ? 45.787 -3.864 -38.473 1.00 79.38 90 THR A C 1
ATOM 693 O O . THR A 1 90 ? 44.732 -3.384 -38.065 1.00 79.38 90 THR A O 1
ATOM 696 N N . TRP A 1 91 ? 46.219 -3.664 -39.722 1.00 80.38 91 TRP A N 1
ATOM 697 C CA . TRP A 1 91 ? 45.470 -2.879 -40.712 1.00 80.38 91 TRP A CA 1
ATOM 698 C C . TRP A 1 91 ? 44.123 -3.511 -41.082 1.00 80.38 91 TRP A C 1
ATOM 700 O O . TRP A 1 91 ? 43.133 -2.793 -41.189 1.00 80.38 91 TRP A O 1
ATOM 710 N N . ILE A 1 92 ? 44.059 -4.841 -41.227 1.00 85.25 92 ILE A N 1
ATOM 711 C CA . ILE A 1 92 ? 42.791 -5.549 -41.479 1.00 85.25 92 ILE A CA 1
ATOM 712 C C . ILE A 1 92 ? 41.831 -5.364 -40.299 1.00 85.25 92 ILE A C 1
ATOM 714 O O . ILE A 1 92 ? 40.685 -4.990 -40.511 1.00 85.25 92 ILE A O 1
ATOM 718 N N . LYS A 1 93 ? 42.304 -5.526 -39.058 1.00 82.62 93 LYS A N 1
ATOM 719 C CA . LYS A 1 93 ? 41.481 -5.281 -37.860 1.00 82.62 93 LYS A CA 1
ATOM 720 C C . LYS A 1 93 ? 40.987 -3.834 -37.773 1.00 82.62 93 LYS A C 1
ATOM 722 O O . LYS A 1 93 ? 39.852 -3.599 -37.372 1.00 82.62 93 LYS A O 1
ATOM 727 N N . ALA A 1 94 ? 41.822 -2.863 -38.146 1.00 81.56 94 ALA A N 1
ATOM 728 C CA . ALA A 1 94 ? 41.431 -1.456 -38.184 1.00 81.56 94 ALA A CA 1
ATOM 729 C C . ALA A 1 94 ? 40.373 -1.180 -39.268 1.00 81.56 94 ALA A C 1
ATOM 731 O O . ALA A 1 94 ? 39.443 -0.413 -39.026 1.00 81.56 94 ALA A O 1
ATOM 732 N N . LEU A 1 95 ? 40.487 -1.829 -40.432 1.00 85.56 95 LEU A N 1
ATOM 733 C CA . LEU A 1 95 ? 39.496 -1.753 -41.507 1.00 85.56 95 LEU A CA 1
ATOM 734 C C . LEU A 1 95 ? 38.159 -2.374 -41.080 1.00 85.56 95 LEU A C 1
ATOM 736 O O . LEU A 1 95 ? 37.127 -1.726 -41.199 1.00 85.56 95 LEU A O 1
ATOM 740 N N . GLU A 1 96 ? 38.186 -3.576 -40.501 1.00 84.44 96 GLU A N 1
ATOM 741 C CA . GLU A 1 96 ? 36.995 -4.249 -39.966 1.00 84.44 96 GLU A CA 1
ATOM 742 C C . GLU A 1 96 ? 36.300 -3.405 -38.883 1.00 84.44 96 GLU A C 1
ATOM 744 O O . GLU A 1 96 ? 35.072 -3.315 -38.856 1.00 84.44 96 GLU A O 1
ATOM 749 N N . ASN A 1 97 ? 37.072 -2.733 -38.020 1.00 82.38 97 ASN A N 1
ATOM 750 C CA . ASN A 1 97 ? 36.537 -1.797 -37.030 1.00 82.38 97 ASN A CA 1
ATOM 751 C C . ASN A 1 97 ? 35.883 -0.569 -37.693 1.00 82.38 97 ASN A C 1
ATOM 753 O O . ASN A 1 97 ? 34.790 -0.163 -37.306 1.00 82.38 97 ASN A O 1
ATOM 757 N N . ALA A 1 98 ? 36.515 0.010 -38.719 1.00 85.19 98 ALA A N 1
ATOM 758 C CA . ALA A 1 98 ? 35.962 1.150 -39.452 1.00 85.19 98 ALA A CA 1
ATOM 759 C C . ALA A 1 98 ? 34.655 0.797 -40.186 1.00 85.19 98 ALA A C 1
ATOM 761 O O . ALA A 1 98 ? 33.700 1.575 -40.130 1.00 85.19 98 ALA A O 1
ATOM 762 N N . ASP A 1 99 ? 34.587 -0.383 -40.807 1.00 87.19 99 ASP A N 1
ATOM 763 C CA . ASP A 1 99 ? 33.383 -0.887 -41.474 1.00 87.19 99 ASP A CA 1
ATOM 764 C C . ASP A 1 99 ? 32.248 -1.123 -40.467 1.00 87.19 99 ASP A C 1
ATOM 766 O O . ASP A 1 99 ? 31.119 -0.668 -40.671 1.00 87.19 99 ASP A O 1
ATOM 770 N N . ALA A 1 100 ? 32.550 -1.749 -39.323 1.00 85.50 100 ALA A N 1
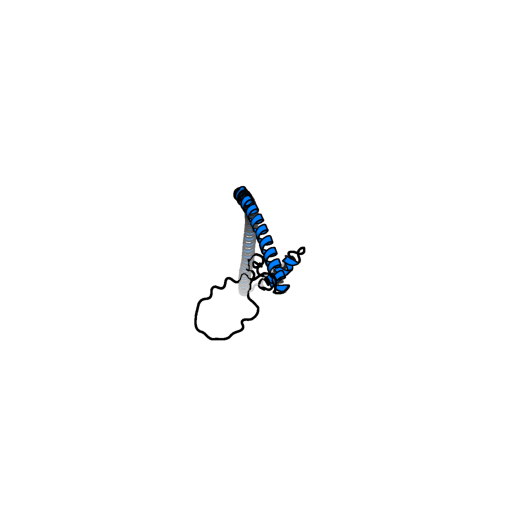ATOM 771 C CA . ALA A 1 100 ? 31.584 -1.908 -38.237 1.00 85.50 100 ALA A CA 1
ATOM 772 C C . ALA A 1 100 ? 31.071 -0.549 -37.729 1.00 85.50 100 ALA A C 1
ATOM 774 O O . ALA A 1 100 ? 29.872 -0.373 -37.494 1.00 85.50 100 ALA A O 1
ATOM 775 N N . GLN A 1 101 ? 31.958 0.441 -37.603 1.00 83.19 101 GLN A N 1
ATOM 776 C CA . GLN A 1 101 ? 31.603 1.788 -37.169 1.00 83.19 101 GLN A CA 1
ATOM 777 C C . GLN A 1 101 ? 30.689 2.496 -38.180 1.00 83.19 101 GLN A C 1
ATOM 779 O O . GLN A 1 101 ? 29.733 3.161 -37.771 1.00 83.19 101 GLN A O 1
ATOM 784 N N . LEU A 1 102 ? 30.967 2.359 -39.482 1.00 89.00 102 LEU A N 1
ATOM 785 C CA . LEU A 1 102 ? 30.148 2.927 -40.553 1.00 89.00 102 LEU A CA 1
ATOM 786 C C . LEU A 1 102 ? 28.723 2.378 -40.488 1.00 89.00 102 LEU A C 1
ATOM 788 O O . LEU A 1 102 ? 27.765 3.155 -40.480 1.00 89.00 102 LEU A O 1
ATOM 792 N N . GLU A 1 103 ? 28.584 1.060 -40.358 1.00 89.62 103 GLU A N 1
ATOM 793 C CA . GLU A 1 103 ? 27.278 0.417 -40.228 1.00 89.62 103 GLU A CA 1
ATOM 794 C C . GLU A 1 103 ? 26.548 0.847 -38.949 1.00 89.62 103 GLU A C 1
ATOM 796 O O . GLU A 1 103 ? 25.350 1.136 -38.981 1.00 89.62 103 GLU A O 1
ATOM 801 N N . HIS A 1 104 ? 27.254 0.998 -37.825 1.00 88.19 104 HIS A N 1
ATOM 802 C CA . HIS A 1 104 ? 26.661 1.540 -36.602 1.00 88.19 104 HIS A CA 1
ATOM 803 C C . HIS A 1 104 ? 26.174 2.986 -36.762 1.00 88.19 104 HIS A C 1
ATOM 805 O O . HIS A 1 104 ? 25.091 3.318 -36.271 1.00 88.19 104 HIS A O 1
ATOM 811 N N . GLN A 1 105 ? 26.931 3.857 -37.441 1.00 89.44 105 GLN A N 1
ATOM 812 C CA . GLN A 1 105 ? 26.466 5.221 -37.721 1.00 89.44 105 GLN A CA 1
ATOM 813 C C . GLN A 1 105 ? 25.265 5.214 -38.668 1.00 89.44 105 GLN A C 1
ATOM 815 O O . GLN A 1 105 ? 24.312 5.953 -38.429 1.00 89.44 105 GLN A O 1
ATOM 820 N N . ASN A 1 106 ? 25.264 4.348 -39.682 1.00 94.75 106 ASN A N 1
ATOM 821 C CA . ASN A 1 106 ? 24.136 4.176 -40.592 1.00 94.75 106 ASN A CA 1
ATOM 822 C C . ASN A 1 106 ? 22.862 3.756 -39.831 1.00 94.75 106 ASN A C 1
ATOM 824 O O . ASN A 1 106 ? 21.829 4.422 -39.912 1.00 94.75 106 ASN A O 1
ATOM 828 N N . GLN A 1 107 ? 22.953 2.729 -38.980 1.00 94.00 107 GLN A N 1
ATOM 829 C CA . GLN A 1 107 ? 21.849 2.303 -38.110 1.00 94.00 107 GLN A CA 1
ATOM 830 C C . GLN A 1 107 ? 21.401 3.409 -37.149 1.00 94.00 107 GLN A C 1
ATOM 832 O O . GLN A 1 107 ? 20.205 3.604 -36.929 1.00 94.00 107 GLN A O 1
ATOM 837 N N . ARG A 1 108 ? 22.346 4.161 -36.575 1.00 93.38 108 ARG A N 1
ATOM 838 C CA . ARG A 1 108 ? 22.039 5.289 -35.691 1.00 93.38 108 ARG A CA 1
ATOM 839 C C . ARG A 1 108 ? 21.270 6.383 -36.425 1.00 93.38 108 ARG A C 1
ATOM 841 O O . ARG A 1 108 ? 20.316 6.900 -35.853 1.00 93.38 108 ARG A O 1
ATOM 848 N N . ILE A 1 109 ? 21.647 6.718 -37.658 1.00 95.69 109 ILE A N 1
ATOM 849 C CA . ILE A 1 109 ? 20.929 7.696 -38.486 1.00 95.69 109 ILE A CA 1
ATOM 850 C C . ILE A 1 109 ? 19.497 7.216 -38.728 1.00 95.69 109 ILE A C 1
ATOM 852 O O . ILE A 1 109 ? 18.562 7.947 -38.414 1.00 95.69 109 ILE A O 1
ATOM 856 N N . LEU A 1 110 ? 19.309 5.967 -39.164 1.00 95.81 110 LEU A N 1
ATOM 857 C CA . LEU A 1 110 ? 17.976 5.393 -39.387 1.00 95.81 110 LEU A CA 1
ATOM 858 C C . LEU A 1 110 ? 17.108 5.408 -38.116 1.00 95.81 110 LEU A C 1
ATOM 860 O O . LEU A 1 110 ? 15.938 5.794 -38.154 1.00 95.81 110 LEU A O 1
ATOM 864 N N . ASN A 1 111 ? 17.681 5.042 -36.968 1.00 95.69 111 ASN A N 1
ATOM 865 C CA . ASN A 1 111 ? 16.984 5.083 -35.683 1.00 95.69 111 ASN A CA 1
ATOM 866 C C . ASN A 1 111 ? 16.623 6.516 -35.269 1.00 95.69 111 ASN A C 1
ATOM 868 O O . ASN A 1 111 ? 15.519 6.757 -34.778 1.00 95.69 111 ASN A O 1
ATOM 872 N N . LEU A 1 112 ? 17.528 7.477 -35.477 1.00 96.00 112 LEU A N 1
ATOM 873 C CA . LEU A 1 112 ? 17.266 8.887 -35.195 1.00 96.00 112 LEU A CA 1
ATOM 874 C C . LEU A 1 112 ? 16.168 9.441 -36.101 1.00 96.00 112 LEU A C 1
ATOM 876 O O . LEU A 1 112 ? 15.295 10.148 -35.609 1.00 96.00 112 LEU A O 1
ATOM 880 N N . GLU A 1 113 ? 16.144 9.075 -37.381 1.00 96.56 113 GLU A N 1
ATOM 881 C CA . GLU A 1 113 ? 15.059 9.450 -38.289 1.00 96.56 113 GLU A CA 1
ATOM 882 C C . GLU A 1 113 ? 13.706 8.892 -37.831 1.00 96.56 113 GLU A C 1
ATOM 884 O O . GLU A 1 113 ? 12.690 9.590 -37.897 1.00 96.56 113 GLU A O 1
ATOM 889 N N . LEU A 1 114 ? 13.678 7.651 -37.337 1.00 96.62 114 LEU A N 1
ATOM 890 C CA . LEU A 1 114 ? 12.466 7.036 -36.799 1.00 96.62 114 LEU A CA 1
ATOM 891 C C . LEU A 1 114 ? 11.975 7.773 -35.544 1.00 96.62 114 LEU A C 1
ATOM 893 O O . LEU A 1 114 ? 10.799 8.134 -35.455 1.00 96.62 114 LEU A O 1
ATOM 897 N N . VAL A 1 115 ? 12.874 8.039 -34.592 1.00 96.50 115 VAL A N 1
ATOM 898 C CA . VAL A 1 115 ? 12.552 8.764 -33.352 1.00 96.50 115 VAL A CA 1
ATOM 899 C C . VAL A 1 115 ? 12.145 10.205 -33.648 1.00 96.50 115 VAL A C 1
ATOM 901 O O . VAL A 1 115 ? 11.201 10.709 -33.046 1.00 96.50 115 VAL A O 1
ATOM 904 N N . GLN A 1 116 ? 12.784 10.864 -34.609 1.00 95.81 116 GLN A N 1
ATOM 905 C CA . GLN A 1 116 ? 12.426 12.222 -35.007 1.00 95.81 116 GLN A CA 1
ATOM 906 C C . GLN A 1 116 ? 11.015 12.288 -35.607 1.00 95.81 116 GLN A C 1
ATOM 908 O O . GLN A 1 116 ? 10.293 13.252 -35.358 1.00 95.81 116 GLN A O 1
ATOM 913 N N . LYS A 1 117 ? 10.596 11.259 -36.356 1.00 95.81 117 LYS A N 1
ATOM 914 C CA . LYS A 1 117 ? 9.253 11.186 -36.957 1.00 95.81 117 LYS A CA 1
ATOM 915 C C . LYS A 1 117 ? 8.165 10.785 -35.957 1.00 95.81 117 LYS A C 1
ATOM 917 O O . LYS A 1 117 ? 7.085 11.369 -35.976 1.00 95.81 117 LYS A O 1
ATOM 922 N N . PHE A 1 118 ? 8.421 9.792 -35.103 1.00 96.62 118 PHE A N 1
ATOM 923 C CA . PHE A 1 118 ? 7.372 9.157 -34.287 1.00 96.62 118 PHE A CA 1
ATOM 924 C C . PHE A 1 118 ? 7.559 9.295 -32.775 1.00 96.62 118 PHE A C 1
ATOM 926 O O . PHE A 1 118 ? 6.603 9.084 -32.029 1.00 96.62 118 PHE A O 1
ATOM 933 N N . GLY A 1 119 ? 8.749 9.669 -32.305 1.00 96.19 119 GLY A N 1
ATOM 934 C CA . GLY A 1 119 ? 9.097 9.687 -30.884 1.00 96.19 119 GLY A CA 1
ATOM 935 C C . GLY A 1 119 ? 8.201 10.604 -30.054 1.00 96.19 119 GLY A C 1
ATOM 936 O O . GLY A 1 119 ? 7.738 10.195 -28.995 1.00 96.19 119 GLY A O 1
ATOM 937 N N . GLY A 1 120 ? 7.876 11.799 -30.562 1.00 96.12 120 GLY A N 1
ATOM 938 C CA . GLY A 1 120 ? 6.972 12.726 -29.870 1.00 96.12 120 GLY A CA 1
ATOM 939 C C . GLY A 1 120 ? 5.564 12.152 -29.677 1.00 96.12 120 GLY A C 1
ATOM 940 O O . GLY A 1 120 ? 5.020 12.186 -28.575 1.00 96.12 120 GLY A O 1
ATOM 941 N N . ASN A 1 121 ? 4.994 11.551 -30.725 1.00 96.00 121 ASN A N 1
ATOM 942 C CA . ASN A 1 121 ? 3.662 10.945 -30.655 1.00 96.00 121 ASN A CA 1
ATOM 943 C C . ASN A 1 121 ? 3.647 9.701 -29.757 1.00 96.00 121 ASN A C 1
ATOM 945 O O . ASN A 1 121 ? 2.740 9.550 -28.942 1.00 96.00 121 ASN A O 1
ATOM 949 N N . ALA A 1 122 ? 4.658 8.834 -29.866 1.00 96.88 122 ALA A N 1
ATOM 950 C CA . ALA A 1 122 ? 4.785 7.643 -29.029 1.00 96.88 122 ALA A CA 1
ATOM 951 C C . ALA A 1 122 ? 4.924 8.002 -27.541 1.00 96.88 122 ALA A C 1
ATOM 953 O O . ALA A 1 122 ? 4.277 7.386 -26.695 1.00 96.88 122 ALA A O 1
ATOM 954 N N . TRP A 1 123 ? 5.714 9.035 -27.228 1.00 96.75 123 TRP A N 1
ATOM 955 C CA . TRP A 1 123 ? 5.870 9.529 -25.863 1.00 96.75 123 TRP A CA 1
ATOM 956 C C . TRP A 1 123 ? 4.557 10.061 -25.290 1.00 96.75 123 TRP A C 1
ATOM 958 O O . TRP A 1 123 ? 4.199 9.722 -24.165 1.00 96.75 123 TRP A O 1
ATOM 968 N N . ASN A 1 124 ? 3.805 10.841 -26.069 1.00 97.62 124 ASN A N 1
ATOM 969 C CA . ASN A 1 124 ? 2.518 11.369 -25.623 1.00 97.62 124 ASN A CA 1
ATOM 970 C C . ASN A 1 124 ? 1.515 10.245 -25.336 1.00 97.62 124 ASN A C 1
ATOM 972 O O . ASN A 1 124 ? 0.877 10.255 -24.290 1.00 97.62 124 ASN A O 1
ATOM 976 N N . VAL A 1 125 ? 1.411 9.241 -26.214 1.00 97.69 125 VAL A N 1
ATOM 977 C CA . VAL A 1 125 ? 0.547 8.067 -25.982 1.00 97.69 125 VAL A CA 1
ATOM 978 C C . VAL A 1 125 ? 0.968 7.307 -24.725 1.00 97.69 125 VAL A C 1
ATOM 980 O O . VAL A 1 125 ? 0.119 6.943 -23.915 1.00 97.69 125 VAL A O 1
ATOM 983 N N . HIS A 1 126 ? 2.272 7.101 -24.531 1.00 97.75 126 HIS A N 1
ATOM 984 C CA . HIS A 1 126 ? 2.783 6.470 -23.318 1.00 97.75 126 HIS A CA 1
ATOM 985 C C . HIS A 1 126 ? 2.434 7.279 -22.061 1.00 97.75 126 HIS A C 1
ATOM 987 O O . HIS A 1 126 ? 2.011 6.706 -21.060 1.00 97.75 126 HIS A O 1
ATOM 993 N N . ASN A 1 127 ? 2.549 8.606 -22.125 1.00 97.88 127 ASN A N 1
ATOM 994 C CA . ASN A 1 127 ? 2.170 9.489 -21.031 1.00 97.88 127 ASN A CA 1
ATOM 995 C C . ASN A 1 127 ? 0.670 9.376 -20.708 1.00 97.88 127 ASN A C 1
ATOM 997 O O . ASN A 1 127 ? 0.328 9.145 -19.553 1.00 97.88 127 ASN A O 1
ATOM 1001 N N . TYR A 1 128 ? -0.208 9.399 -21.717 1.00 97.88 128 TYR A N 1
ATOM 1002 C CA . TYR A 1 128 ? -1.646 9.180 -21.521 1.00 97.88 128 TYR A CA 1
ATOM 1003 C C . TYR A 1 128 ? -1.957 7.832 -20.862 1.00 97.88 128 TYR A C 1
ATOM 1005 O O . TYR A 1 128 ? -2.816 7.761 -19.983 1.00 97.88 128 TYR A O 1
ATOM 1013 N N . GLN A 1 129 ? -1.253 6.764 -21.251 1.00 98.25 129 GLN A N 1
ATOM 1014 C CA . GLN A 1 129 ? -1.411 5.455 -20.619 1.00 98.25 129 GLN A CA 1
ATOM 1015 C C . GLN A 1 129 ? -1.000 5.494 -19.140 1.00 98.25 129 GLN A C 1
ATOM 1017 O O . GLN A 1 129 ? -1.735 5.003 -18.288 1.00 98.25 129 GLN A O 1
ATOM 1022 N N . LEU A 1 130 ? 0.136 6.123 -18.821 1.00 98.25 130 LEU A N 1
ATOM 1023 C CA . LEU A 1 130 ? 0.596 6.270 -17.438 1.00 98.25 130 LEU A CA 1
ATOM 1024 C C . LEU A 1 130 ? -0.367 7.110 -16.592 1.00 98.25 130 LEU A C 1
ATOM 1026 O O . LEU A 1 130 ? -0.625 6.769 -15.439 1.00 98.25 130 LEU A O 1
ATOM 1030 N N . GLU A 1 131 ? -0.908 8.195 -17.143 1.00 98.06 131 GLU A N 1
ATOM 1031 C CA . GLU A 1 131 ? -1.907 9.021 -16.461 1.00 98.06 131 GLU A CA 1
ATOM 1032 C C . GLU A 1 131 ? -3.198 8.239 -16.192 1.00 98.06 131 GLU A C 1
ATOM 1034 O O . GLU A 1 131 ? -3.764 8.334 -15.097 1.00 98.06 131 GLU A O 1
ATOM 1039 N N . TYR A 1 132 ? -3.634 7.420 -17.152 1.00 98.31 132 TYR A N 1
ATOM 1040 C CA . TYR A 1 132 ? -4.773 6.524 -16.981 1.00 98.31 132 TYR A CA 1
ATOM 1041 C C . TYR A 1 132 ? -4.522 5.499 -15.869 1.00 98.31 132 TYR A C 1
ATOM 1043 O O . TYR A 1 132 ? -5.326 5.408 -14.936 1.00 98.31 132 TYR A O 1
ATOM 1051 N N . ASP A 1 133 ? -3.396 4.788 -15.910 1.00 98.06 133 ASP A N 1
ATOM 1052 C CA . ASP A 1 133 ? -3.040 3.783 -14.903 1.00 98.06 133 ASP A CA 1
ATOM 1053 C C . ASP A 1 133 ? -2.941 4.412 -13.508 1.00 98.06 133 ASP A C 1
ATOM 1055 O O . ASP A 1 133 ? -3.465 3.882 -12.525 1.00 98.06 133 ASP A O 1
ATOM 1059 N N . LEU A 1 134 ? -2.345 5.602 -13.417 1.00 98.31 134 LEU A N 1
ATOM 1060 C CA . LEU A 1 134 ? -2.277 6.382 -12.188 1.00 98.31 134 LEU A CA 1
ATOM 1061 C C . LEU A 1 134 ? -3.682 6.719 -11.670 1.00 98.31 134 LEU A C 1
ATOM 1063 O O . LEU A 1 134 ? -3.943 6.569 -10.473 1.00 98.31 134 LEU A O 1
ATOM 1067 N N . SER A 1 135 ? -4.597 7.155 -12.541 1.00 98.31 135 SER A N 1
ATOM 1068 C CA . SER A 1 135 ? -5.978 7.466 -12.153 1.00 98.31 135 SER A CA 1
ATOM 1069 C C . SER A 1 135 ? -6.717 6.233 -11.617 1.00 98.31 135 SER A C 1
ATOM 1071 O O . SER A 1 135 ? -7.400 6.315 -10.592 1.00 98.31 135 SER A O 1
ATOM 1073 N N . LEU A 1 136 ? -6.508 5.073 -12.246 1.00 98.31 136 LEU A N 1
ATOM 1074 C CA . LEU A 1 136 ? -7.089 3.798 -11.843 1.00 98.31 136 LEU A CA 1
ATOM 1075 C C . LEU A 1 136 ? -6.562 3.355 -10.474 1.00 98.31 136 LEU A C 1
ATOM 1077 O O . LEU A 1 136 ? -7.347 3.017 -9.586 1.00 98.31 136 LEU A O 1
ATOM 1081 N N . LEU A 1 137 ? -5.242 3.412 -10.275 1.00 98.06 137 LEU A N 1
ATOM 1082 C CA . LEU A 1 137 ? -4.611 3.065 -9.000 1.00 98.06 137 LEU A CA 1
ATOM 1083 C C . LEU A 1 137 ? -5.061 4.001 -7.876 1.00 98.06 137 LEU A C 1
ATOM 1085 O O . LEU A 1 137 ? -5.345 3.535 -6.773 1.00 98.06 137 LEU A O 1
ATOM 1089 N N . ARG A 1 138 ? -5.177 5.309 -8.140 1.00 98.19 138 ARG A N 1
ATOM 1090 C CA . ARG A 1 138 ? -5.709 6.266 -7.157 1.00 98.19 138 ARG A CA 1
ATOM 1091 C C . ARG A 1 138 ? -7.132 5.909 -6.741 1.00 98.19 138 ARG A C 1
ATOM 1093 O O . ARG A 1 138 ? -7.405 5.848 -5.546 1.00 98.19 138 ARG A O 1
ATOM 1100 N N . LYS A 1 139 ? -8.003 5.593 -7.703 1.00 98.44 139 LYS A N 1
ATOM 1101 C CA . LYS A 1 139 ? -9.377 5.169 -7.416 1.00 98.44 139 LYS A CA 1
ATOM 1102 C C . LYS A 1 139 ? -9.412 3.905 -6.552 1.00 98.44 139 LYS A C 1
ATOM 1104 O O . LYS A 1 139 ? -10.118 3.883 -5.550 1.00 98.44 139 LYS A O 1
ATOM 1109 N N . ALA A 1 140 ? -8.606 2.896 -6.881 1.00 98.25 140 ALA A N 1
ATOM 1110 C CA . ALA A 1 140 ? -8.519 1.668 -6.090 1.00 98.25 140 ALA A CA 1
ATOM 1111 C C . ALA A 1 140 ? -8.039 1.933 -4.649 1.00 98.25 140 ALA A C 1
ATOM 1113 O O . ALA A 1 140 ? -8.542 1.337 -3.695 1.00 98.25 140 ALA A O 1
ATOM 1114 N N . VAL A 1 141 ? -7.089 2.857 -4.466 1.00 98.44 141 VAL A N 1
ATOM 1115 C CA . VAL A 1 141 ? -6.633 3.281 -3.133 1.00 98.44 141 VAL A CA 1
ATOM 1116 C C . VAL A 1 141 ? -7.760 3.958 -2.354 1.00 98.44 141 VAL A C 1
ATOM 1118 O O . VAL A 1 141 ? -7.936 3.668 -1.169 1.00 98.44 141 VAL A O 1
ATOM 1121 N N . ASP A 1 142 ? -8.522 4.844 -2.989 1.00 98.12 142 ASP A N 1
ATOM 1122 C CA . ASP A 1 142 ? -9.619 5.556 -2.332 1.00 98.12 142 ASP A CA 1
ATOM 1123 C C . ASP A 1 142 ? -10.778 4.618 -1.967 1.00 98.12 142 ASP A C 1
ATOM 1125 O O . ASP A 1 142 ? -11.305 4.706 -0.858 1.00 98.12 142 ASP A O 1
ATOM 1129 N N . GLU A 1 143 ? -11.103 3.648 -2.827 1.00 98.38 143 GLU A N 1
ATOM 1130 C CA . GLU A 1 143 ? -12.062 2.575 -2.529 1.00 98.38 143 GLU A CA 1
ATOM 1131 C C . GLU A 1 143 ? -11.631 1.771 -1.294 1.00 98.38 143 GLU A C 1
ATOM 1133 O O . GLU A 1 143 ? -12.410 1.593 -0.355 1.00 98.38 143 GLU A O 1
ATOM 1138 N N . LYS A 1 144 ? -10.360 1.357 -1.226 1.00 97.94 144 LYS A N 1
ATOM 1139 C CA . LYS A 1 144 ? -9.841 0.616 -0.067 1.00 97.94 144 LYS A CA 1
ATOM 1140 C C . LYS A 1 144 ? -9.817 1.452 1.207 1.00 97.94 144 LYS A C 1
ATOM 1142 O O . LYS A 1 144 ? -10.117 0.938 2.284 1.00 97.94 144 LYS A O 1
ATOM 1147 N N . LYS A 1 145 ? -9.511 2.747 1.116 1.00 98.25 145 LYS A N 1
ATOM 1148 C CA . LYS A 1 145 ? -9.622 3.660 2.263 1.00 98.25 145 LYS A CA 1
ATOM 1149 C C . LYS A 1 145 ? -11.068 3.791 2.737 1.00 98.25 145 LYS A C 1
ATOM 1151 O O . LYS A 1 145 ? -11.294 3.781 3.946 1.00 98.25 145 LYS A O 1
ATOM 1156 N N . ALA A 1 146 ? -12.030 3.881 1.820 1.00 98.06 146 ALA A N 1
ATOM 1157 C CA . ALA A 1 146 ? -13.446 3.933 2.165 1.00 98.06 146 ALA A CA 1
ATOM 1158 C C . ALA A 1 146 ? -13.891 2.651 2.887 1.00 98.06 146 ALA A C 1
ATOM 1160 O O . ALA A 1 146 ? -14.486 2.744 3.960 1.00 98.06 146 ALA A O 1
ATOM 1161 N N . GLU A 1 147 ? -13.512 1.470 2.383 1.00 98.25 147 GLU A N 1
ATOM 1162 C CA . GLU A 1 147 ? -13.764 0.182 3.052 1.00 98.25 147 GLU A CA 1
ATOM 1163 C C . GLU A 1 147 ? -13.201 0.160 4.487 1.00 98.25 147 GLU A C 1
ATOM 1165 O O . GLU A 1 147 ? -13.889 -0.245 5.426 1.00 98.25 147 GLU A O 1
ATOM 1170 N N . VAL A 1 148 ? -11.967 0.642 4.686 1.00 98.31 148 VAL A N 1
ATOM 1171 C CA . VAL A 1 148 ? -11.339 0.726 6.018 1.00 98.31 148 VAL A CA 1
ATOM 1172 C C . VAL A 1 148 ? -12.102 1.674 6.946 1.00 98.31 148 VAL A C 1
ATOM 1174 O O . VAL A 1 148 ? -12.287 1.366 8.126 1.00 98.31 148 VAL A O 1
ATOM 1177 N N . ILE A 1 149 ? -12.547 2.826 6.441 1.00 98.31 149 ILE A N 1
ATOM 1178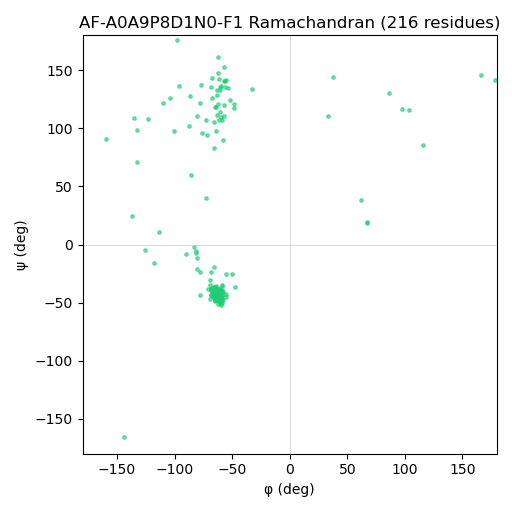 C CA . ILE A 1 149 ? -13.316 3.795 7.227 1.00 98.31 149 ILE A CA 1
ATOM 1179 C C . ILE A 1 149 ? -14.661 3.196 7.650 1.00 98.31 149 ILE A C 1
ATOM 1181 O O . ILE A 1 149 ? -15.015 3.304 8.824 1.00 98.31 149 ILE A O 1
ATOM 1185 N N . GLU A 1 150 ? -15.380 2.527 6.747 1.00 98.12 150 GLU A N 1
ATOM 1186 C CA . GLU A 1 150 ? -16.649 1.863 7.075 1.00 98.12 150 GLU A CA 1
ATOM 1187 C C . GLU A 1 150 ? -16.465 0.763 8.125 1.00 98.12 150 GLU A C 1
ATOM 1189 O O . GLU A 1 150 ? -17.216 0.692 9.101 1.00 98.12 150 GLU A O 1
ATOM 1194 N N . LEU A 1 151 ? -15.401 -0.032 8.007 1.00 98.31 151 LEU A N 1
ATOM 1195 C CA . LEU A 1 151 ? -15.056 -1.039 9.006 1.00 98.31 151 LEU A CA 1
ATOM 1196 C C . LEU A 1 151 ? -14.789 -0.392 10.377 1.00 98.31 151 LEU A C 1
ATOM 1198 O O . LEU A 1 151 ? -15.304 -0.845 11.401 1.00 98.31 151 LEU A O 1
ATOM 1202 N N . ASN A 1 152 ? -14.026 0.702 10.415 1.00 98.00 152 ASN A N 1
ATOM 1203 C CA . ASN A 1 152 ? -13.753 1.427 11.656 1.00 98.00 152 ASN A CA 1
ATOM 1204 C C . ASN A 1 152 ? -15.020 2.034 12.274 1.00 98.00 152 ASN A C 1
ATOM 1206 O O . ASN A 1 152 ? -15.160 2.003 13.498 1.00 98.00 152 ASN A O 1
ATOM 1210 N N . LYS A 1 153 ? -15.961 2.531 11.459 1.00 98.25 153 LYS A N 1
ATOM 1211 C CA . LYS A 1 153 ? -17.274 2.990 11.937 1.00 98.25 153 LYS A CA 1
ATOM 1212 C C . LYS A 1 153 ? -18.051 1.851 12.592 1.00 98.25 153 LYS A C 1
ATOM 1214 O O . LYS A 1 153 ? -18.534 2.023 13.710 1.00 98.25 153 LYS A O 1
ATOM 1219 N N . LEU A 1 154 ? -18.119 0.686 11.942 1.00 97.69 154 LEU A N 1
ATOM 1220 C CA . LEU A 1 154 ? -18.808 -0.488 12.481 1.00 97.69 154 LEU A CA 1
ATOM 1221 C C . LEU A 1 154 ? -18.184 -0.946 13.805 1.00 97.69 154 LEU A C 1
ATOM 1223 O O . LEU A 1 154 ? -18.889 -1.064 14.803 1.00 97.69 154 LEU A O 1
ATOM 1227 N N . ARG A 1 155 ? -16.853 -1.096 13.847 1.00 98.19 155 ARG A N 1
ATOM 1228 C CA . ARG A 1 155 ? -16.125 -1.429 15.085 1.00 98.19 155 ARG A CA 1
ATOM 1229 C C . ARG A 1 155 ? -16.418 -0.434 16.197 1.00 98.19 155 ARG A C 1
ATOM 1231 O O . ARG A 1 155 ? -16.592 -0.838 17.342 1.00 98.19 155 ARG A O 1
ATOM 1238 N N . LYS A 1 156 ? -16.445 0.862 15.878 1.00 98.25 156 LYS A N 1
ATOM 1239 C CA . LYS A 1 156 ? -16.708 1.896 16.877 1.00 98.25 156 LYS A CA 1
ATOM 1240 C C . LYS A 1 156 ? -18.127 1.790 17.427 1.00 98.25 156 LYS A C 1
ATOM 1242 O O . LYS A 1 156 ? -18.291 1.920 18.634 1.00 98.25 156 LYS A O 1
ATOM 1247 N N . ARG A 1 157 ? -19.120 1.527 16.574 1.00 98.00 157 ARG A N 1
ATOM 1248 C CA . ARG A 1 157 ? -20.509 1.290 16.991 1.00 98.00 157 ARG A CA 1
ATOM 1249 C C . ARG A 1 157 ? -20.600 0.093 17.939 1.00 98.00 157 ARG A C 1
ATOM 1251 O O . ARG A 1 157 ? -21.075 0.254 19.054 1.00 98.00 157 ARG A O 1
ATOM 1258 N N . ASP A 1 158 ? -20.045 -1.051 17.543 1.00 97.50 158 ASP A N 1
ATOM 1259 C CA . ASP A 1 158 ? -20.070 -2.274 18.358 1.00 97.50 158 ASP A CA 1
ATOM 1260 C C . ASP A 1 158 ? -19.390 -2.065 19.721 1.00 97.50 158 ASP A C 1
ATOM 1262 O O . ASP A 1 158 ? -19.883 -2.513 20.754 1.00 97.50 158 ASP A O 1
ATOM 1266 N N . GLN A 1 159 ? -18.261 -1.348 19.742 1.00 97.94 159 GLN A N 1
ATOM 1267 C CA . GLN A 1 159 ? -17.562 -1.008 20.982 1.00 97.94 159 GLN A CA 1
ATOM 1268 C C . GLN A 1 159 ? -18.395 -0.114 21.902 1.00 97.94 159 GLN A C 1
ATOM 1270 O O . GLN A 1 159 ? -18.331 -0.294 23.115 1.00 97.94 159 GLN A O 1
ATOM 1275 N N . LEU A 1 160 ? -19.140 0.850 21.354 1.00 97.44 160 LEU A N 1
ATOM 1276 C CA . LEU A 1 160 ? -19.998 1.730 22.147 1.00 97.44 160 LEU A CA 1
ATOM 1277 C C . LEU A 1 160 ? -21.179 0.957 22.748 1.00 97.44 160 LEU A C 1
ATOM 1279 O O . LEU A 1 160 ? -21.421 1.091 23.945 1.00 97.44 160 LEU A O 1
ATOM 1283 N N . ASP A 1 161 ? -21.824 0.088 21.966 1.00 96.75 161 ASP A N 1
ATOM 1284 C CA . ASP A 1 161 ? -22.927 -0.762 22.436 1.00 96.75 161 ASP A CA 1
ATOM 1285 C C . ASP A 1 161 ? -22.467 -1.683 23.586 1.00 96.75 161 ASP A C 1
ATOM 1287 O O . ASP A 1 161 ? -23.117 -1.799 24.631 1.00 96.75 161 ASP A O 1
ATOM 1291 N N . VAL A 1 162 ? -21.297 -2.319 23.429 1.00 97.88 162 VAL A N 1
ATOM 1292 C CA . VAL A 1 162 ? -20.711 -3.171 24.475 1.00 97.88 162 VAL A CA 1
ATOM 1293 C C . VAL A 1 162 ? -20.308 -2.346 25.699 1.00 97.88 162 VAL A C 1
ATOM 1295 O O . VAL A 1 162 ? -20.575 -2.778 26.822 1.00 97.88 162 VAL A O 1
ATOM 1298 N N . ALA A 1 163 ? -19.711 -1.164 25.514 1.00 98.12 163 ALA A N 1
ATOM 1299 C CA . ALA A 1 163 ? -19.301 -0.294 26.615 1.00 98.12 163 ALA A CA 1
ATOM 1300 C C . ALA A 1 163 ? -20.491 0.144 27.482 1.00 98.12 163 ALA A C 1
ATOM 1302 O O . ALA A 1 163 ? -20.400 0.075 28.707 1.00 98.12 163 ALA A O 1
ATOM 1303 N N . GLU A 1 164 ? -21.621 0.510 26.871 1.00 97.56 164 GLU A N 1
ATOM 1304 C CA . GLU A 1 164 ? -22.849 0.843 27.602 1.00 97.56 164 GLU A CA 1
ATOM 1305 C C . GLU A 1 164 ? -23.341 -0.350 28.435 1.00 97.56 164 GLU A C 1
ATOM 1307 O O . GLU A 1 164 ? -23.650 -0.222 29.625 1.00 97.56 164 GLU A O 1
ATOM 1312 N N . SER A 1 165 ? -23.369 -1.543 27.832 1.00 97.25 165 SER A N 1
ATOM 1313 C CA . SER A 1 165 ? -23.804 -2.758 28.524 1.00 97.25 165 SER A CA 1
ATOM 1314 C C . SER A 1 165 ? -22.915 -3.099 29.727 1.00 97.25 165 SER A C 1
ATOM 1316 O O . SER A 1 165 ? -23.432 -3.506 30.773 1.00 97.25 165 SER A O 1
ATOM 1318 N N . LEU A 1 166 ? -21.602 -2.885 29.593 1.00 98.12 166 LEU A N 1
ATOM 1319 C CA . LEU A 1 166 ? -20.606 -3.124 30.631 1.00 98.12 166 LEU A CA 1
ATOM 1320 C C . LEU A 1 166 ? -20.768 -2.119 31.769 1.00 98.12 166 LEU A C 1
ATOM 1322 O O . LEU A 1 166 ? -20.870 -2.534 32.920 1.00 98.12 166 LEU A O 1
ATOM 1326 N N . GLN A 1 167 ? -20.916 -0.832 31.450 1.00 98.12 167 GLN A N 1
ATOM 1327 C CA . GLN A 1 167 ? -21.152 0.219 32.441 1.00 98.12 167 GLN A CA 1
ATOM 1328 C C . GLN A 1 167 ? -22.445 -0.028 33.233 1.00 98.12 167 GLN A C 1
ATOM 1330 O O . GLN A 1 167 ? -22.485 0.146 34.451 1.00 98.12 167 GLN A O 1
ATOM 1335 N N . ARG A 1 168 ? -23.511 -0.493 32.569 1.00 98.19 168 ARG A N 1
ATOM 1336 C CA . ARG A 1 168 ? -24.769 -0.854 33.239 1.00 98.19 168 ARG A CA 1
ATOM 1337 C C . ARG A 1 168 ? -24.599 -2.038 34.193 1.00 98.19 168 ARG A C 1
ATOM 1339 O O . ARG A 1 168 ? -25.194 -2.045 35.269 1.00 98.19 168 ARG A O 1
ATOM 1346 N N . LEU A 1 169 ? -23.848 -3.064 33.792 1.00 98.06 169 LEU A N 1
ATOM 1347 C CA . LEU A 1 169 ? -23.575 -4.226 34.643 1.00 98.06 169 LEU A CA 1
ATOM 1348 C C . LEU A 1 169 ? -22.684 -3.855 35.831 1.00 98.06 169 LEU A C 1
ATOM 1350 O O . LEU A 1 169 ? -22.954 -4.302 36.940 1.00 98.06 169 LEU A O 1
ATOM 1354 N N . GLU A 1 170 ? -21.689 -2.999 35.615 1.00 98.38 170 GLU A N 1
ATOM 1355 C CA . GLU A 1 170 ? -20.825 -2.461 36.666 1.00 98.38 170 GLU A CA 1
ATOM 1356 C C . GLU A 1 170 ? -21.624 -1.647 37.692 1.00 98.38 170 GLU A C 1
ATOM 1358 O O . GLU A 1 170 ? -21.484 -1.871 38.892 1.00 98.38 170 GLU A O 1
ATOM 1363 N N . ALA A 1 171 ? -22.538 -0.781 37.239 1.00 98.06 171 ALA A N 1
ATOM 1364 C CA . ALA A 1 171 ? -23.417 -0.023 38.128 1.00 98.06 171 ALA A CA 1
ATOM 1365 C C . ALA A 1 171 ? -24.315 -0.940 38.976 1.00 98.06 171 ALA A C 1
ATOM 1367 O O . ALA A 1 171 ? -24.397 -0.771 40.190 1.00 98.06 171 ALA A O 1
ATOM 1368 N N . LYS A 1 172 ? -24.937 -1.956 38.359 1.00 98.12 172 LYS A N 1
ATOM 1369 C CA . LYS A 1 172 ? -25.748 -2.954 39.080 1.00 98.12 172 LYS A CA 1
ATOM 1370 C C . LYS A 1 172 ? -24.928 -3.758 40.080 1.00 98.12 172 LYS A C 1
ATOM 1372 O O . LYS A 1 172 ? -25.409 -4.075 41.162 1.00 98.12 172 LYS A O 1
ATOM 1377 N N . TRP A 1 173 ? -23.701 -4.110 39.714 1.00 98.19 173 TRP A N 1
ATOM 1378 C CA . TRP A 1 173 ? -22.783 -4.811 40.601 1.00 98.19 173 TRP A CA 1
ATOM 1379 C C . TRP A 1 173 ? -22.418 -3.945 41.813 1.00 98.19 173 TRP A C 1
ATOM 1381 O O . TRP A 1 173 ? -22.518 -4.419 42.943 1.00 98.19 173 TRP A O 1
ATOM 1391 N N . ALA A 1 174 ? -22.095 -2.667 41.600 1.00 98.19 174 ALA A N 1
ATOM 1392 C CA . ALA A 1 174 ? -21.816 -1.722 42.679 1.00 98.19 174 ALA A CA 1
ATOM 1393 C C . ALA A 1 174 ? -23.037 -1.500 43.591 1.00 98.19 174 ALA A C 1
ATOM 1395 O O . ALA A 1 174 ? -22.899 -1.484 44.814 1.00 98.19 174 ALA A O 1
ATOM 1396 N N . GLU A 1 175 ? -24.238 -1.388 43.016 1.00 97.88 175 GLU A N 1
ATOM 1397 C CA . GLU A 1 175 ? -25.497 -1.285 43.763 1.00 97.88 175 GLU A CA 1
ATOM 1398 C C . GLU A 1 175 ? -25.758 -2.538 44.611 1.00 97.88 175 GLU A C 1
ATOM 1400 O O . GLU A 1 175 ? -26.053 -2.424 45.798 1.00 97.88 175 GLU A O 1
ATOM 1405 N N . MET A 1 176 ? -25.585 -3.734 44.041 1.00 98.00 176 MET A N 1
ATOM 1406 C CA . MET A 1 176 ? -25.782 -5.003 44.749 1.00 98.00 176 MET A CA 1
ATOM 1407 C C . MET A 1 176 ? -24.784 -5.186 45.896 1.00 98.00 176 MET A C 1
ATOM 1409 O O . MET A 1 176 ? -25.165 -5.645 46.973 1.00 98.00 176 MET A O 1
ATOM 1413 N N . ILE A 1 177 ? -23.524 -4.787 45.704 1.00 97.94 177 ILE A N 1
ATOM 1414 C CA . ILE A 1 177 ? -22.529 -4.773 46.784 1.00 97.94 177 ILE A CA 1
ATOM 1415 C C . ILE A 1 177 ? -22.940 -3.788 47.876 1.00 97.94 177 ILE A C 1
ATOM 1417 O O . ILE A 1 177 ? -22.931 -4.153 49.048 1.00 97.94 177 ILE A O 1
ATOM 1421 N N . SER A 1 178 ? -23.333 -2.566 47.507 1.00 98.00 178 SER A N 1
ATOM 1422 C CA . SER A 1 178 ? -23.784 -1.553 48.466 1.00 98.00 178 SER A CA 1
ATOM 1423 C C . SER A 1 178 ? -24.999 -2.034 49.265 1.00 98.00 178 SER A C 1
ATOM 1425 O O . SER A 1 178 ? -25.014 -1.919 50.486 1.00 98.00 178 SER A O 1
ATOM 1427 N N . SER A 1 179 ? -25.983 -2.652 48.606 1.00 97.94 179 SER A N 1
ATOM 1428 C CA . SER A 1 179 ? -27.165 -3.229 49.255 1.00 97.94 179 SER A CA 1
ATOM 1429 C C . SER A 1 179 ? -26.802 -4.376 50.199 1.00 97.94 179 SER A C 1
ATOM 1431 O O . SER A 1 179 ? -27.305 -4.423 51.319 1.00 97.94 179 SER A O 1
ATOM 1433 N N . THR A 1 180 ? -25.886 -5.257 49.794 1.00 97.62 180 THR A N 1
ATOM 1434 C CA . THR A 1 180 ? -25.406 -6.348 50.656 1.00 97.62 180 THR A CA 1
ATOM 1435 C C . THR A 1 180 ? -24.723 -5.781 51.900 1.00 97.62 180 THR A C 1
ATOM 1437 O O . THR A 1 180 ? -25.065 -6.166 53.013 1.00 97.62 180 THR A O 1
ATOM 1440 N N . LEU A 1 181 ? -23.845 -4.787 51.729 1.00 97.56 181 LEU A N 1
ATOM 1441 C CA . LEU A 1 181 ? -23.181 -4.108 52.840 1.00 97.56 181 LEU A CA 1
ATOM 1442 C C . LEU A 1 181 ? -24.182 -3.394 53.763 1.00 97.56 181 LEU A C 1
ATOM 1444 O O . LEU A 1 181 ? -24.042 -3.452 54.980 1.00 97.56 181 LEU A O 1
ATOM 1448 N N . GLN A 1 182 ? -25.210 -2.741 53.213 1.00 97.75 182 GLN A N 1
ATOM 1449 C CA . GLN A 1 182 ? -26.266 -2.103 54.007 1.00 97.75 182 GLN A CA 1
ATOM 1450 C C . GLN A 1 182 ? -27.035 -3.120 54.859 1.00 97.75 182 GLN A C 1
ATOM 1452 O O . GLN A 1 182 ? -27.300 -2.850 56.030 1.00 97.75 182 GLN A O 1
ATOM 1457 N N . VAL A 1 183 ? -27.366 -4.290 54.301 1.00 97.44 183 VAL A N 1
ATOM 1458 C CA . VAL A 1 183 ? -28.032 -5.376 55.039 1.00 97.44 183 VAL A CA 1
ATOM 1459 C C . VAL A 1 183 ? -27.113 -5.944 56.118 1.00 97.44 183 VAL A C 1
ATOM 1461 O O . VAL A 1 183 ? -27.561 -6.142 57.246 1.00 97.44 183 VAL A O 1
ATOM 1464 N N . GLU A 1 184 ? -25.831 -6.153 55.815 1.00 97.38 184 GLU A N 1
ATOM 1465 C CA . GLU A 1 184 ? -24.843 -6.611 56.797 1.00 97.38 184 GLU A CA 1
ATOM 1466 C C . GLU A 1 184 ? -24.723 -5.620 57.965 1.00 97.38 184 GLU A C 1
ATOM 1468 O O . GLU A 1 184 ? -24.842 -6.025 59.123 1.00 97.38 184 GLU A O 1
ATOM 1473 N N . VAL A 1 185 ? -24.601 -4.318 57.685 1.00 97.75 185 VAL A N 1
ATOM 1474 C CA . VAL A 1 185 ? -24.537 -3.263 58.711 1.00 97.75 185 VAL A CA 1
ATOM 1475 C C . VAL A 1 185 ? -25.821 -3.203 59.544 1.00 97.75 185 VAL A C 1
ATOM 1477 O O . VAL A 1 185 ? -25.737 -3.152 60.770 1.00 97.75 185 VAL A O 1
ATOM 1480 N N . ALA A 1 186 ? -26.999 -3.259 58.916 1.00 97.31 186 ALA A N 1
ATOM 1481 C CA . ALA A 1 186 ? -28.279 -3.257 59.628 1.00 97.31 186 ALA A CA 1
ATOM 1482 C C . ALA A 1 186 ? -28.466 -4.514 60.495 1.00 97.31 186 ALA A C 1
ATOM 1484 O O . ALA A 1 186 ? -28.975 -4.437 61.612 1.00 97.31 186 ALA A O 1
ATOM 1485 N N . SER A 1 187 ? -28.024 -5.681 60.015 1.00 96.31 187 SER A N 1
ATOM 1486 C CA . SER A 1 187 ? -28.064 -6.919 60.799 1.00 96.31 187 SER A CA 1
ATOM 1487 C C . SER A 1 187 ? -27.142 -6.844 62.019 1.00 96.31 187 SER A C 1
ATOM 1489 O O . SER A 1 187 ? -27.533 -7.260 63.109 1.00 96.31 187 SER A O 1
ATOM 1491 N N . ALA A 1 188 ? -25.958 -6.243 61.864 1.00 96.75 188 ALA A N 1
ATOM 1492 C CA . ALA A 1 188 ? -25.013 -6.038 62.952 1.00 96.75 188 ALA A CA 1
ATOM 1493 C C . ALA A 1 188 ? -25.535 -5.028 63.987 1.00 96.75 188 ALA A C 1
ATOM 1495 O O . ALA A 1 188 ? -25.393 -5.264 65.186 1.00 96.75 188 ALA A O 1
ATOM 1496 N N . SER A 1 189 ? -26.179 -3.934 63.557 1.00 97.19 189 SER A N 1
ATOM 1497 C CA . SER A 1 189 ? -26.768 -2.955 64.480 1.00 97.19 189 SER A CA 1
ATOM 1498 C C . SER A 1 189 ? -27.951 -3.533 65.257 1.00 97.19 189 SER A C 1
ATOM 1500 O O . SER A 1 189 ? -28.002 -3.388 66.475 1.00 97.19 189 SER A O 1
ATOM 1502 N N . LEU A 1 190 ? -28.859 -4.256 64.589 1.00 96.44 190 LEU A N 1
ATOM 1503 C CA . LEU A 1 190 ? -29.986 -4.929 65.247 1.00 96.44 190 LEU A CA 1
ATOM 1504 C C . LEU A 1 190 ? -29.511 -6.015 66.221 1.00 96.44 190 LEU A C 1
ATOM 1506 O O . LEU A 1 190 ? -30.077 -6.164 67.302 1.00 96.44 190 LEU A O 1
ATOM 1510 N N . ALA A 1 191 ? -28.455 -6.758 65.875 1.00 95.94 191 ALA A N 1
ATOM 1511 C CA . ALA A 1 191 ? -27.852 -7.727 66.785 1.00 95.94 191 ALA A CA 1
ATOM 1512 C C . ALA A 1 191 ? -27.296 -7.055 68.054 1.00 95.94 191 ALA A C 1
ATOM 1514 O O . ALA A 1 191 ? -27.527 -7.562 69.152 1.00 95.94 191 ALA A O 1
ATOM 1515 N N . ALA A 1 192 ? -26.637 -5.898 67.918 1.00 95.88 192 ALA A N 1
ATOM 1516 C CA . ALA A 1 192 ? -26.133 -5.124 69.053 1.00 95.88 192 ALA A CA 1
ATOM 1517 C C . ALA A 1 192 ? -27.265 -4.558 69.934 1.00 95.88 192 ALA A C 1
ATOM 1519 O O . ALA A 1 192 ? -27.171 -4.603 71.160 1.00 95.88 192 ALA A O 1
ATOM 1520 N N . GLU A 1 193 ? -28.358 -4.068 69.340 1.00 96.25 193 GLU A N 1
ATOM 1521 C CA . GLU A 1 193 ? -29.545 -3.616 70.084 1.00 96.25 193 GLU A CA 1
ATOM 1522 C C . GLU A 1 193 ? -30.211 -4.767 70.854 1.00 96.25 193 GLU A C 1
ATOM 1524 O O . GLU A 1 193 ? -30.546 -4.619 72.030 1.00 96.25 193 GLU A O 1
ATOM 1529 N N . LEU A 1 194 ? -30.358 -5.942 70.230 1.00 94.88 194 LEU A N 1
ATOM 1530 C CA . LEU A 1 194 ? -30.886 -7.136 70.898 1.00 94.88 194 LEU A CA 1
ATOM 1531 C C . LEU A 1 194 ? -30.000 -7.581 72.066 1.00 94.88 194 LEU A C 1
ATOM 1533 O O . LEU A 1 194 ? -30.523 -8.020 73.088 1.00 94.88 194 LEU A O 1
ATOM 1537 N N . GLU A 1 195 ? -28.677 -7.482 71.934 1.00 94.44 195 GLU A N 1
ATOM 1538 C CA . GLU A 1 195 ? -27.737 -7.767 73.022 1.00 94.44 195 GLU A CA 1
ATOM 1539 C C . GLU A 1 195 ? -27.902 -6.780 74.189 1.00 94.44 195 GLU A C 1
ATOM 1541 O O . GLU A 1 195 ? -27.994 -7.205 75.341 1.00 94.44 195 GLU A O 1
ATOM 1546 N N . GLN A 1 196 ? -28.037 -5.479 73.904 1.00 95.06 196 GLN A N 1
ATOM 1547 C CA . GLN A 1 196 ? -28.299 -4.453 74.922 1.00 95.06 196 GLN A CA 1
ATOM 1548 C C . GLN A 1 196 ? -29.635 -4.676 75.646 1.00 95.06 196 GLN A C 1
ATOM 1550 O O . GLN A 1 196 ? -29.692 -4.585 76.873 1.00 95.06 196 GLN A O 1
ATOM 1555 N N . LEU A 1 197 ? -30.703 -5.001 74.909 1.00 93.38 197 LEU A N 1
ATOM 1556 C CA . LEU A 1 197 ? -32.022 -5.280 75.486 1.00 93.38 197 LEU A CA 1
ATOM 1557 C C . LEU A 1 197 ? -32.017 -6.544 76.351 1.00 93.38 197 LEU A C 1
ATOM 1559 O O . LEU A 1 197 ? -32.573 -6.522 77.446 1.00 93.38 197 LEU A O 1
ATOM 1563 N N . LYS A 1 198 ? -31.345 -7.615 75.910 1.00 92.25 198 LYS A N 1
ATOM 1564 C CA . LYS A 1 198 ? -31.155 -8.830 76.721 1.00 92.25 198 LYS A CA 1
ATOM 1565 C C . LYS A 1 198 ? -30.379 -8.533 78.002 1.00 92.25 198 LYS A C 1
ATOM 1567 O O . LYS A 1 198 ? -30.774 -8.981 79.072 1.00 92.25 198 LYS A O 1
ATOM 1572 N N . ALA A 1 199 ? -29.313 -7.736 77.919 1.00 91.31 199 ALA A N 1
ATOM 1573 C CA . ALA A 1 199 ? -28.557 -7.322 79.098 1.00 91.31 199 ALA A CA 1
ATOM 1574 C C . ALA A 1 199 ? -29.417 -6.502 80.079 1.00 91.31 199 ALA A C 1
ATOM 1576 O O . ALA A 1 199 ? -29.299 -6.680 81.293 1.00 91.31 199 ALA A O 1
ATOM 1577 N N . TYR A 1 200 ? -30.302 -5.636 79.573 1.00 92.94 200 TYR A N 1
ATOM 1578 C CA . TYR A 1 200 ? -31.257 -4.884 80.391 1.00 92.94 200 TYR A CA 1
ATOM 1579 C C . TYR A 1 200 ? -32.324 -5.788 81.033 1.00 92.94 200 TYR A C 1
ATOM 1581 O O . TYR A 1 200 ? -32.600 -5.655 82.223 1.00 92.94 200 TYR A O 1
ATOM 1589 N N . GLU A 1 201 ? -32.879 -6.750 80.288 1.00 88.56 201 GLU A N 1
ATOM 1590 C CA . GLU A 1 201 ? -33.812 -7.757 80.814 1.00 88.56 201 GLU A CA 1
ATOM 1591 C C . GLU A 1 201 ? -33.173 -8.573 81.945 1.00 88.56 201 GLU A C 1
ATOM 1593 O O . GLU A 1 201 ? -33.768 -8.743 83.010 1.00 88.56 201 GLU A O 1
ATOM 1598 N N . GLU A 1 202 ? -31.930 -9.026 81.758 1.00 86.25 202 GLU A N 1
ATOM 1599 C CA . GLU A 1 202 ? -31.182 -9.724 82.801 1.00 86.25 202 GLU A CA 1
ATOM 1600 C C . GLU A 1 202 ? -30.996 -8.860 84.053 1.00 86.25 202 GLU A C 1
ATOM 1602 O O . GLU A 1 202 ? -31.193 -9.351 85.164 1.00 86.25 202 GLU A O 1
ATOM 1607 N N . GLN A 1 203 ? -30.629 -7.584 83.903 1.00 88.88 203 GLN A N 1
ATOM 1608 C CA . GLN A 1 203 ? -30.495 -6.658 85.033 1.00 88.88 203 GLN A CA 1
ATOM 1609 C C . GLN A 1 203 ? -31.821 -6.502 85.783 1.00 88.88 203 GLN A C 1
ATOM 1611 O O . GLN A 1 203 ? -31.862 -6.693 86.997 1.00 88.88 203 GLN A O 1
ATOM 1616 N N . LEU A 1 204 ? -32.914 -6.258 85.061 1.00 86.00 204 LEU A N 1
ATOM 1617 C CA . LEU A 1 204 ? -34.240 -6.072 85.644 1.00 86.00 204 LEU A CA 1
ATOM 1618 C C . LEU A 1 204 ? -34.765 -7.352 86.322 1.00 86.00 204 LEU A C 1
ATOM 1620 O O . LEU A 1 204 ? -35.349 -7.292 87.404 1.00 86.00 204 LEU A O 1
ATOM 1624 N N . SER A 1 205 ? -34.512 -8.526 85.733 1.00 84.12 205 SER A N 1
ATOM 1625 C CA . SER A 1 205 ? -34.846 -9.823 86.340 1.00 84.12 205 SER A CA 1
ATOM 1626 C C . SER A 1 205 ? -34.105 -10.054 87.661 1.00 84.12 205 SER A C 1
ATOM 1628 O O . SER A 1 205 ? -34.700 -10.548 88.622 1.00 84.12 205 SER A O 1
ATOM 1630 N N . ARG A 1 206 ? -32.830 -9.635 87.747 1.00 82.69 206 ARG A N 1
ATOM 1631 C CA . ARG A 1 206 ? -32.029 -9.704 88.980 1.00 82.69 206 ARG A CA 1
ATOM 1632 C C . ARG A 1 206 ? -32.589 -8.770 90.051 1.00 82.69 206 ARG A C 1
ATOM 1634 O O . ARG A 1 206 ? -32.634 -9.161 91.212 1.00 82.69 206 ARG A O 1
ATOM 1641 N N . GLU A 1 207 ? -33.030 -7.574 89.667 1.00 84.06 207 GLU A N 1
ATOM 1642 C CA . GLU A 1 207 ? -33.632 -6.595 90.582 1.00 84.06 207 GLU A CA 1
ATOM 1643 C C . GLU A 1 207 ? -35.003 -7.040 91.120 1.00 84.06 207 GLU A C 1
ATOM 1645 O O . GLU A 1 207 ? -35.294 -6.835 92.297 1.00 84.06 207 GLU A O 1
ATOM 1650 N N . LEU A 1 208 ? -35.835 -7.682 90.292 1.00 80.25 208 LEU A N 1
ATOM 1651 C CA . LEU A 1 208 ? -37.192 -8.116 90.660 1.00 80.25 208 LEU A CA 1
ATOM 1652 C C . LEU A 1 208 ? -37.266 -9.533 91.260 1.00 80.25 208 LEU A C 1
ATOM 1654 O O . LEU A 1 208 ? -38.327 -9.934 91.739 1.00 80.25 208 LEU A O 1
ATOM 1658 N N . GLY A 1 209 ? -36.173 -10.303 91.239 1.00 70.94 209 GLY A N 1
ATOM 1659 C CA . GLY A 1 209 ? -36.111 -11.653 91.815 1.00 70.94 209 GLY A CA 1
ATOM 1660 C C . GLY A 1 209 ? -36.982 -12.703 91.104 1.00 70.94 209 GLY A C 1
ATOM 1661 O O . GLY A 1 209 ? -37.295 -13.738 91.694 1.00 70.94 209 GLY A O 1
ATOM 1662 N N . LEU A 1 210 ? -37.387 -12.447 89.856 1.00 66.56 210 LEU A N 1
ATOM 1663 C CA . LEU A 1 210 ? -38.197 -13.348 89.027 1.00 66.56 210 LEU A CA 1
ATOM 1664 C C . LEU A 1 210 ? -37.292 -14.171 88.087 1.00 66.56 210 LEU A C 1
ATOM 1666 O O . LEU A 1 210 ? -36.376 -13.607 87.487 1.00 66.56 210 LEU A O 1
ATOM 1670 N N . PRO A 1 211 ? -37.521 -15.490 87.924 1.00 62.66 211 PRO A N 1
ATOM 1671 C CA . PRO A 1 211 ? -36.727 -16.312 87.014 1.00 62.66 211 PRO A CA 1
ATOM 1672 C C . PRO A 1 211 ? -36.991 -15.920 85.551 1.00 62.66 211 PRO A C 1
ATOM 1674 O O . PRO A 1 211 ? -38.143 -15.744 85.156 1.00 62.66 211 PRO A O 1
ATOM 1677 N N . LEU A 1 212 ? -35.920 -15.809 84.755 1.00 60.84 212 LEU A N 1
ATOM 1678 C CA . LEU A 1 212 ? -35.970 -15.507 83.319 1.00 60.84 212 LEU A CA 1
ATOM 1679 C C . LEU A 1 212 ? -36.937 -16.463 82.606 1.00 60.84 212 LEU A C 1
ATOM 1681 O O . LEU A 1 212 ? -36.793 -17.687 82.699 1.00 60.84 212 LEU A O 1
ATOM 1685 N N . ALA A 1 213 ? -37.922 -15.910 81.894 1.00 59.59 213 ALA A N 1
ATOM 1686 C CA . ALA A 1 213 ? -38.827 -16.698 81.073 1.00 59.59 213 ALA A CA 1
ATOM 1687 C C . ALA A 1 213 ? -38.008 -17.377 79.967 1.00 59.59 213 ALA A C 1
ATOM 1689 O O . ALA A 1 213 ? -37.455 -16.715 79.092 1.00 59.59 213 ALA A O 1
ATOM 1690 N N . GLN A 1 214 ? -37.888 -18.706 80.027 1.00 54.94 214 GLN A N 1
ATOM 1691 C CA . GLN A 1 214 ? -37.204 -19.475 78.992 1.00 54.94 214 GLN A CA 1
ATOM 1692 C C . GLN A 1 214 ? -37.934 -19.260 77.666 1.00 54.94 214 GLN A C 1
ATOM 1694 O O . GLN A 1 214 ? -39.090 -19.657 77.513 1.00 54.94 214 GLN A O 1
ATOM 1699 N N . SER A 1 215 ? -37.267 -18.608 76.716 1.00 52.84 215 SER A N 1
ATOM 1700 C CA . SER A 1 215 ? -37.790 -18.451 75.369 1.00 52.84 215 SER A CA 1
ATOM 1701 C C . SER A 1 215 ? -37.899 -19.831 74.720 1.00 52.84 215 SER A C 1
ATOM 1703 O O . SER A 1 215 ? -36.919 -20.559 74.562 1.00 52.84 215 SER A O 1
ATOM 1705 N N . SER A 1 216 ? -39.126 -20.216 74.372 1.00 46.56 216 SER A N 1
ATOM 1706 C CA . SER A 1 216 ? -39.396 -21.383 73.544 1.00 46.56 216 SER A CA 1
ATOM 1707 C C . SER A 1 216 ? -38.729 -21.177 72.184 1.00 46.56 216 SER A C 1
ATOM 1709 O O . SER A 1 216 ? -39.171 -20.341 71.396 1.00 46.56 216 SER A O 1
ATOM 1711 N N . GLN A 1 217 ? -37.645 -21.909 71.939 1.00 42.34 217 GLN A N 1
ATOM 1712 C CA . GLN A 1 217 ? -37.000 -21.974 70.634 1.00 42.34 217 GLN A CA 1
ATOM 1713 C C . GLN A 1 217 ? -37.921 -22.679 69.632 1.00 42.34 217 GLN A C 1
ATOM 1715 O O . GLN A 1 217 ? -38.340 -23.815 69.861 1.00 42.34 217 GLN A O 1
ATOM 1720 N N . SER A 1 218 ? -38.181 -22.013 68.513 1.00 33.69 218 SER A N 1
ATOM 1721 C CA . SER A 1 218 ? -38.585 -22.605 67.236 1.00 33.69 218 SER A CA 1
ATOM 1722 C C . SER A 1 218 ? -37.858 -21.869 66.127 1.00 33.69 218 SER A C 1
ATOM 1724 O O . SER A 1 218 ? -37.828 -20.620 66.227 1.00 33.69 218 SER A O 1
#

Secondary structure (DSSP, 8-state):
-PPPPPPPPGGGGS----TTTT-HHHHHHHHHHHTTPPPSS----GGG---------S---------------------TTSS-HHHHHHHHHHHHHHHHHHHHHHHHHHHHHHHHHHHHHHHHHHHHHHHHHHHHHHHHHHHHHHHHHHHHHHHHHHHHHHHHHHHHHHHHHHHHHHHHHHHHHHHHHHHHHHHHHHHHHHHHHHHHTPPP------

Sequence (218 aa):
MKRMPKPRDPSTLFPDIELFKDNELIQQELERVRKGKPMEHALDMTRYQLEPPTSQPSGATTSSDAPDGASAETTITPSASEELPEGRATWIKALENADAQLEHQNQRILNLELVQKFGGNAWNVHNYQLEYDLSLLRKAVDEKKAEVIELNKLRKRDQLDVAESLQRLEAKWAEMISSTLQVEVASASLAAELEQLKAYEEQLSRELGLPLAQSSQS

Foldseek 3Di:
DPDPPDPDDPVVVDDPDPPPPPDPVVSVVVVCVVVVHDDPDDDPPVLLDQDDLPPDPPDDPDDDDDDDDDDDPDPDPPDPDDDDPVSVVSVVVNVVSVVVNVVVVVVVVVVVVVCVVCVVVVVVVVVVVVVVVVVVVVVVVVVVVVVVVVVVVVVVVVVVVVVVVVVVVVVVVVVVVVVVVVVVVVVVVVVVVVVVVVVVVVVVCVVVVHDDDPDDDD

Mean predicted aligned error: 17.54 Å

pLDDT: mean 80.04, std 20.92, range [27.78, 98.44]

Radius of gyration: 52.72 Å; Cα contacts (8 Å, |Δi|>4): 22; chains: 1; bounding box: 110×44×141 Å

Organism: Mortierella alpina (NCBI:txid64518)

Solvent-accessible surface area (backbone atoms only — not comparable to full-atom values): 13597 Å² total; per-residue (Å²): 131,86,76,78,79,77,82,77,62,77,72,75,75,53,78,88,76,76,70,58,82,91,36,68,67,62,40,53,48,50,50,36,54,74,69,68,53,77,76,92,69,69,86,76,67,65,87,79,54,85,71,73,86,77,88,64,82,90,80,83,80,84,80,91,82,86,88,85,86,85,91,77,93,72,87,69,81,80,72,94,78,84,72,65,74,67,55,57,52,52,52,49,52,48,48,56,50,51,52,52,48,51,53,50,51,51,52,49,51,55,52,50,53,49,42,71,74,43,40,69,61,54,48,50,54,52,48,53,51,51,54,50,52,50,53,51,52,50,51,54,52,50,52,52,50,50,54,52,50,54,51,51,52,51,54,51,51,55,51,50,57,51,48,54,54,49,54,54,50,52,52,53,49,54,49,52,51,52,51,51,51,51,51,52,50,50,52,53,52,52,50,51,52,52,52,53,50,50,54,48,50,52,52,51,32,65,75,70,74,51,81,79,79,79,77,82,85,126